Protein AF-A0A433B548-F1 (afdb_monomer_lite)

Structure (mmCIF, N/CA/C/O backbone):
data_AF-A0A433B548-F1
#
_entry.id   AF-A0A433B548-F1
#
loop_
_atom_site.group_PDB
_atom_site.id
_atom_site.type_symbol
_atom_site.label_atom_id
_atom_site.label_alt_id
_atom_site.label_comp_id
_atom_site.label_asym_id
_atom_site.label_entity_id
_atom_site.label_seq_id
_atom_site.pdbx_PDB_ins_code
_atom_site.Cartn_x
_atom_site.Cartn_y
_atom_site.Cartn_z
_atom_site.occupancy
_atom_site.B_iso_or_equiv
_atom_site.auth_seq_id
_atom_site.auth_comp_id
_atom_site.auth_asym_id
_atom_site.auth_atom_id
_atom_site.pdbx_PDB_model_num
ATOM 1 N N . MET A 1 1 ? 0.828 -2.595 1.666 1.00 93.00 1 MET A N 1
ATOM 2 C CA . MET A 1 1 ? 1.731 -1.427 1.788 1.00 93.00 1 MET A CA 1
ATOM 3 C C . MET A 1 1 ? 1.015 -0.254 2.432 1.00 93.00 1 MET A C 1
ATOM 5 O O . MET A 1 1 ? 1.495 0.213 3.449 1.00 93.00 1 MET A O 1
ATOM 9 N N . ASP A 1 2 ? -0.138 0.176 1.907 1.00 95.25 2 ASP A N 1
ATOM 10 C CA . ASP A 1 2 ? -0.886 1.334 2.438 1.00 95.25 2 ASP A CA 1
ATOM 11 C C . ASP A 1 2 ? -1.298 1.209 3.892 1.00 95.25 2 ASP A C 1
ATOM 13 O O . ASP A 1 2 ? -0.932 2.047 4.707 1.00 95.25 2 ASP A O 1
ATOM 17 N N . ALA A 1 3 ? -2.023 0.140 4.227 1.00 96.75 3 ALA A N 1
ATOM 18 C CA . ALA A 1 3 ? -2.488 -0.088 5.590 1.00 96.75 3 ALA A CA 1
ATOM 19 C C . ALA A 1 3 ? -1.310 -0.152 6.577 1.00 96.75 3 ALA A C 1
ATOM 21 O O . ALA A 1 3 ? -1.358 0.444 7.647 1.00 96.75 3 ALA A O 1
ATOM 22 N N . THR A 1 4 ? -0.210 -0.797 6.174 1.00 97.81 4 THR A N 1
ATOM 23 C CA . THR A 1 4 ? 1.035 -0.855 6.950 1.00 97.81 4 THR A CA 1
ATOM 24 C C . THR A 1 4 ? 1.694 0.513 7.107 1.00 97.81 4 THR A C 1
ATOM 26 O O . THR A 1 4 ? 2.234 0.799 8.169 1.00 97.81 4 THR A O 1
ATOM 29 N N . PHE A 1 5 ? 1.643 1.371 6.084 1.00 97.88 5 PHE A N 1
ATOM 30 C CA . PHE A 1 5 ? 2.121 2.747 6.188 1.00 97.88 5 PHE A CA 1
ATOM 31 C C . PHE A 1 5 ? 1.265 3.536 7.176 1.00 97.88 5 PHE A C 1
ATOM 33 O O . PHE A 1 5 ? 1.829 4.154 8.067 1.00 97.88 5 PHE A O 1
ATOM 40 N N . ALA A 1 6 ? -0.067 3.486 7.069 1.00 97.69 6 ALA A N 1
ATOM 41 C CA . ALA A 1 6 ? -0.947 4.191 7.999 1.00 97.69 6 ALA A CA 1
ATOM 42 C C . ALA A 1 6 ? -0.721 3.718 9.442 1.00 97.69 6 ALA A C 1
ATOM 44 O O . ALA A 1 6 ? -0.549 4.547 10.329 1.00 97.69 6 ALA A O 1
ATOM 45 N N . LEU A 1 7 ? -0.616 2.402 9.659 1.00 98.12 7 LEU A N 1
ATOM 46 C CA . LEU A 1 7 ? -0.229 1.814 10.942 1.00 98.12 7 LEU A CA 1
ATOM 47 C C . LEU A 1 7 ? 1.100 2.385 11.452 1.00 98.12 7 LEU A C 1
ATOM 49 O O . LEU A 1 7 ? 1.153 2.927 12.551 1.00 98.12 7 LEU A O 1
ATOM 53 N N . HIS A 1 8 ? 2.167 2.291 10.653 1.00 97.75 8 HIS A N 1
ATOM 54 C CA . HIS A 1 8 ? 3.497 2.752 11.047 1.00 97.75 8 HIS A CA 1
ATOM 55 C C . HIS A 1 8 ? 3.502 4.255 11.337 1.00 97.75 8 HIS A C 1
ATOM 57 O O . HIS A 1 8 ? 3.997 4.683 12.376 1.00 97.75 8 HIS A O 1
ATOM 63 N N . ALA A 1 9 ? 2.944 5.052 10.427 1.00 97.25 9 ALA A N 1
ATOM 64 C CA . ALA A 1 9 ? 2.890 6.500 10.523 1.00 97.25 9 ALA A CA 1
ATOM 65 C C . ALA A 1 9 ? 2.107 6.939 11.759 1.00 97.25 9 ALA A C 1
ATOM 67 O O . ALA A 1 9 ? 2.536 7.864 12.445 1.00 97.25 9 ALA A O 1
ATOM 68 N N . HIS A 1 10 ? 1.033 6.220 12.095 1.00 97.62 10 HIS A N 1
ATOM 69 C CA . HIS A 1 10 ? 0.351 6.415 13.355 1.00 97.62 10 HIS A CA 1
ATOM 70 C C . HIS A 1 10 ? 1.239 6.024 14.550 1.00 97.62 10 HIS A C 1
ATOM 72 O O . HIS A 1 10 ? 1.521 6.844 15.417 1.00 97.62 10 HIS A O 1
ATOM 78 N N . CYS A 1 11 ? 1.718 4.793 14.637 1.00 96.62 11 CYS A N 1
ATOM 79 C CA . CYS A 1 11 ? 2.445 4.351 15.828 1.00 96.62 11 CYS A CA 1
ATOM 80 C C . CYS A 1 11 ? 3.788 5.074 16.050 1.00 96.62 11 CYS A C 1
ATOM 82 O O . CYS A 1 11 ? 4.324 5.030 17.155 1.00 96.62 11 CYS A O 1
ATOM 84 N N . LYS A 1 12 ? 4.345 5.731 15.025 1.00 95.50 12 LYS A N 1
ATOM 85 C CA . LYS A 1 12 ? 5.589 6.513 15.103 1.00 95.50 12 LYS A CA 1
ATOM 86 C C . LYS A 1 12 ? 5.380 8.031 15.110 1.00 95.50 12 LYS A C 1
ATOM 88 O O . LYS A 1 12 ? 6.362 8.764 15.076 1.00 95.50 12 LYS A O 1
ATOM 93 N N . GLY A 1 13 ? 4.136 8.514 15.166 1.00 95.00 13 GLY A N 1
ATOM 94 C CA . GLY A 1 13 ? 3.843 9.947 15.280 1.00 95.00 13 GLY A CA 1
ATOM 95 C C . GLY A 1 13 ? 4.185 10.769 14.032 1.00 95.00 13 GLY A C 1
ATOM 96 O O . GLY A 1 13 ? 4.423 11.969 14.132 1.00 95.00 13 GLY A O 1
ATOM 97 N N . LEU A 1 14 ? 4.198 10.150 12.848 1.00 95.06 14 LEU A N 1
ATOM 98 C CA . LEU A 1 14 ? 4.577 10.805 11.588 1.00 95.06 14 LEU A CA 1
ATOM 99 C C . LEU A 1 14 ? 3.462 11.685 10.998 1.00 95.06 14 LEU A C 1
ATOM 101 O O . LEU A 1 14 ? 3.683 12.364 9.999 1.00 95.06 14 LEU A O 1
ATOM 105 N N . LEU A 1 15 ? 2.262 11.662 11.587 1.00 94.00 15 LEU A N 1
ATOM 106 C CA . LEU A 1 15 ? 1.067 12.346 11.072 1.00 94.00 15 LEU A CA 1
ATOM 107 C C . LEU A 1 15 ? 0.686 13.608 11.870 1.00 94.00 15 LEU A C 1
ATOM 109 O O . LEU A 1 15 ? -0.349 14.224 11.605 1.00 94.00 15 LEU A O 1
ATOM 113 N N . GLY A 1 16 ? 1.506 14.019 12.843 1.00 92.31 16 GLY A N 1
ATOM 114 C CA . GLY A 1 16 ? 1.266 15.219 13.650 1.00 92.31 16 GLY A CA 1
ATOM 115 C C . GLY A 1 16 ? -0.106 15.199 14.334 1.00 92.31 16 GLY A C 1
ATOM 116 O O . GLY A 1 16 ? -0.465 14.234 14.999 1.00 92.31 16 GLY A O 1
ATOM 117 N N . ARG A 1 17 ? -0.918 16.249 14.150 1.00 91.81 17 ARG A N 1
ATOM 118 C CA . ARG A 1 17 ? -2.268 16.341 14.751 1.00 91.81 17 ARG A CA 1
ATOM 119 C C . ARG A 1 17 ? -3.282 15.342 14.186 1.00 91.81 17 ARG A C 1
ATOM 121 O O . ARG A 1 17 ? -4.331 15.154 14.787 1.00 91.81 17 ARG A O 1
ATOM 128 N N . ARG A 1 18 ? -2.978 14.708 13.051 1.00 91.44 18 ARG A N 1
ATOM 129 C CA . ARG A 1 18 ? -3.812 13.662 12.436 1.00 91.44 18 ARG A CA 1
ATOM 130 C C . ARG A 1 18 ? -3.541 12.279 13.028 1.00 91.44 18 ARG A C 1
ATOM 132 O O . ARG A 1 18 ? -3.972 11.266 12.500 1.00 91.44 18 ARG A O 1
ATOM 139 N N . GLN A 1 19 ? -2.770 12.225 14.106 1.00 94.06 19 GLN A N 1
ATOM 140 C CA . GLN A 1 19 ? -2.442 11.008 14.816 1.00 94.06 19 GLN A CA 1
ATOM 141 C C . GLN A 1 19 ? -3.673 10.400 15.504 1.00 94.06 19 GLN A C 1
ATOM 143 O O . GLN A 1 19 ? -4.424 11.097 16.180 1.00 94.06 19 GLN A O 1
ATOM 148 N N . ASN A 1 20 ? -3.832 9.080 15.401 1.00 95.62 20 ASN A N 1
ATOM 149 C CA . ASN A 1 20 ? -4.878 8.323 16.080 1.00 95.62 20 ASN A CA 1
ATOM 150 C C . ASN A 1 20 ? -4.258 7.264 16.998 1.00 95.62 20 ASN A C 1
ATOM 152 O O . ASN A 1 20 ? -3.222 6.681 16.676 1.00 95.62 20 ASN A O 1
ATOM 156 N N . ASN A 1 21 ? -4.899 7.002 18.138 1.00 95.94 21 ASN A N 1
ATOM 157 C CA . ASN A 1 21 ? -4.543 5.880 19.005 1.00 95.94 21 ASN A CA 1
ATOM 158 C C . ASN A 1 21 ? -5.218 4.609 18.473 1.00 95.94 21 ASN A C 1
ATOM 160 O O . ASN A 1 21 ? -6.380 4.337 18.788 1.00 95.94 21 ASN A O 1
ATOM 164 N N . LEU A 1 22 ? -4.518 3.889 17.597 1.00 97.50 22 LEU A N 1
ATOM 165 C CA . LEU A 1 22 ? -5.040 2.679 16.968 1.00 97.50 22 LEU A CA 1
ATOM 166 C C . LEU A 1 22 ? -5.288 1.592 18.023 1.00 97.50 22 LEU A C 1
ATOM 168 O O . LEU A 1 22 ? -4.505 1.433 18.953 1.00 97.50 22 LEU A O 1
ATOM 172 N N . ARG A 1 23 ? -6.393 0.851 17.881 1.00 97.50 23 ARG A N 1
ATOM 173 C CA . ARG A 1 23 ? -6.799 -0.201 18.834 1.00 97.50 23 ARG A CA 1
ATOM 174 C C . ARG A 1 23 ? -6.729 -1.613 18.268 1.00 97.50 23 ARG A C 1
ATOM 176 O O . ARG A 1 23 ? -6.571 -2.553 19.0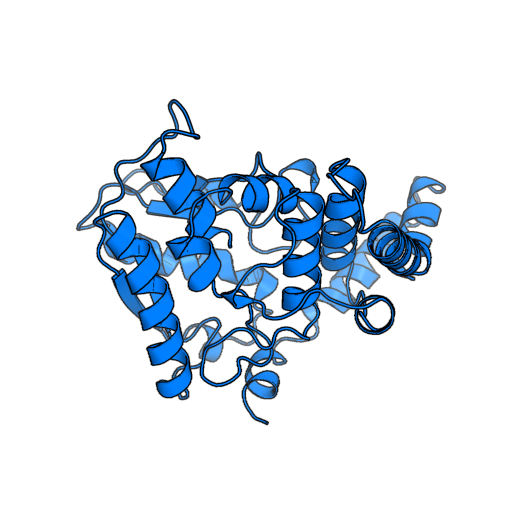32 1.00 97.50 23 ARG A O 1
ATOM 183 N N . ALA A 1 24 ? -6.845 -1.749 16.953 1.00 97.56 24 ALA A N 1
ATOM 184 C CA . ALA A 1 24 ? -6.741 -3.007 16.228 1.00 97.56 24 ALA A CA 1
ATOM 185 C C . ALA A 1 24 ? -6.460 -2.713 14.750 1.00 97.56 24 ALA A C 1
ATOM 187 O O . ALA A 1 24 ? -6.795 -1.634 14.252 1.00 97.56 24 ALA A O 1
ATOM 188 N N . GLY A 1 25 ? -5.877 -3.678 14.044 1.00 98.12 25 GLY A N 1
ATOM 189 C CA . GLY A 1 25 ? -5.918 -3.721 12.584 1.00 98.12 25 GLY A CA 1
ATOM 190 C C . GLY A 1 25 ? -7.089 -4.575 12.107 1.00 98.12 25 GLY A C 1
ATOM 191 O O . GLY A 1 25 ? -7.469 -5.528 12.779 1.00 98.12 25 GLY A O 1
ATOM 192 N N . VAL A 1 26 ? -7.650 -4.259 10.941 1.00 98.12 26 VAL A N 1
ATOM 193 C CA . VAL A 1 26 ? -8.722 -5.052 10.322 1.00 98.12 26 VAL A CA 1
ATOM 194 C C . VAL A 1 26 ? -8.218 -5.651 9.015 1.00 98.12 26 VAL A C 1
ATOM 196 O O . VAL A 1 26 ? -7.648 -4.945 8.182 1.00 98.12 26 VAL A O 1
ATOM 199 N N . MET A 1 27 ? -8.448 -6.947 8.818 1.00 97.56 27 MET A N 1
ATOM 200 C CA . MET A 1 27 ? -8.191 -7.640 7.557 1.00 97.56 27 MET A CA 1
ATOM 201 C C . MET A 1 27 ? -9.448 -8.363 7.082 1.00 97.56 27 MET A C 1
ATOM 203 O O . MET A 1 27 ? -10.167 -8.966 7.875 1.00 97.56 27 MET A O 1
ATOM 207 N N . VAL A 1 28 ? -9.713 -8.299 5.775 1.00 97.25 28 VAL A N 1
ATOM 208 C CA . VAL A 1 28 ? -10.974 -8.776 5.194 1.00 97.25 28 VAL A CA 1
ATOM 209 C C . VAL A 1 28 ? -10.756 -10.017 4.328 1.00 97.25 28 VAL A C 1
ATOM 211 O O . VAL A 1 28 ? -10.036 -9.964 3.329 1.00 97.25 28 VAL A O 1
ATOM 214 N N . HIS A 1 29 ? -11.404 -11.128 4.686 1.00 96.25 29 HIS A N 1
ATOM 215 C CA . HIS A 1 29 ? -11.514 -12.335 3.859 1.00 96.25 29 HIS A CA 1
ATOM 216 C C . HIS A 1 29 ? -12.720 -12.205 2.924 1.00 96.25 29 HIS A C 1
ATOM 218 O O . HIS A 1 29 ? -13.813 -11.863 3.376 1.00 96.25 29 HIS A O 1
ATOM 224 N N . GLY A 1 30 ? -12.525 -12.469 1.631 1.00 92.81 30 GLY A N 1
ATOM 225 C CA . GLY A 1 30 ? -13.519 -12.249 0.574 1.00 92.81 30 GLY A CA 1
ATOM 226 C C . GLY A 1 30 ? -13.302 -10.975 -0.255 1.00 92.81 30 GLY A C 1
ATOM 227 O O . GLY A 1 30 ? -14.078 -10.693 -1.166 1.00 92.81 30 GLY A O 1
ATOM 228 N N . PHE A 1 31 ? -12.234 -10.213 0.020 1.00 92.06 31 PHE A N 1
ATOM 229 C CA . PHE A 1 31 ? -11.732 -9.160 -0.873 1.00 92.06 31 PHE A CA 1
ATOM 230 C C . PHE A 1 31 ? -10.622 -9.705 -1.782 1.00 92.06 31 PHE A C 1
ATOM 232 O O . PHE A 1 31 ? -10.905 -10.378 -2.764 1.00 92.06 31 PHE A O 1
ATOM 239 N N . ASP A 1 32 ? -9.354 -9.425 -1.476 1.00 87.00 32 ASP A N 1
ATOM 240 C CA . ASP A 1 32 ? -8.216 -9.835 -2.316 1.00 87.00 32 ASP A CA 1
ATOM 241 C C . ASP A 1 32 ? -7.953 -11.349 -2.284 1.00 87.00 32 ASP A C 1
ATOM 243 O O . ASP A 1 32 ? -7.214 -11.863 -3.118 1.00 87.00 32 ASP A O 1
ATOM 247 N N . VAL A 1 33 ? -8.525 -12.060 -1.310 1.00 90.31 33 VAL A N 1
ATOM 248 C CA . VAL A 1 33 ? -8.506 -13.524 -1.225 1.00 90.31 33 VAL A CA 1
ATOM 249 C C . VAL A 1 33 ? -9.955 -14.001 -1.132 1.00 90.31 33 VAL A C 1
ATOM 251 O O . VAL A 1 33 ? -10.644 -13.566 -0.202 1.00 90.31 33 VAL A O 1
ATOM 254 N N . PRO A 1 34 ? -10.429 -14.852 -2.059 1.00 90.00 34 PRO A N 1
ATOM 255 C CA . PRO A 1 34 ? -11.803 -15.338 -2.038 1.00 90.00 34 PRO A CA 1
ATOM 256 C C . PRO A 1 34 ? -12.078 -16.251 -0.836 1.00 90.00 34 PRO A C 1
ATOM 258 O O . PRO A 1 34 ? -11.163 -16.805 -0.219 1.00 90.00 34 PRO A O 1
ATOM 261 N N . LEU A 1 35 ? -13.360 -16.374 -0.475 1.00 92.69 35 LEU A N 1
ATOM 262 C CA . LEU A 1 35 ? -13.802 -17.117 0.712 1.00 92.69 35 LEU A CA 1
ATOM 263 C C . LEU A 1 35 ? -13.481 -18.618 0.648 1.00 92.69 35 LEU A C 1
ATOM 265 O O . LEU A 1 35 ? -13.306 -19.237 1.696 1.00 92.69 35 LEU A O 1
ATOM 269 N N . ASP A 1 36 ? -13.361 -19.168 -0.560 1.00 92.25 36 ASP A N 1
ATOM 270 C CA . ASP A 1 36 ? -13.004 -20.561 -0.851 1.00 92.25 36 ASP A CA 1
ATOM 271 C C . ASP A 1 36 ? -11.491 -20.845 -0.788 1.00 92.25 36 ASP A C 1
ATOM 273 O O . ASP A 1 36 ? -11.078 -21.993 -0.927 1.00 92.25 36 ASP A O 1
ATOM 277 N N . ARG A 1 37 ? -10.662 -19.827 -0.508 1.00 91.88 37 ARG A N 1
ATOM 278 C CA . ARG A 1 37 ? -9.208 -19.947 -0.290 1.00 91.88 37 ARG A CA 1
ATOM 279 C C . ARG A 1 37 ? -8.787 -19.594 1.143 1.00 91.88 37 ARG A C 1
ATOM 281 O O . ARG A 1 37 ? -8.040 -18.629 1.355 1.00 91.88 37 ARG A O 1
ATOM 288 N N . PRO A 1 38 ? -9.278 -20.327 2.164 1.00 93.81 38 PRO A N 1
ATOM 289 C CA . PRO A 1 38 ? -8.912 -20.084 3.559 1.00 93.81 38 PRO A CA 1
ATOM 290 C C . PRO A 1 38 ? -7.428 -20.367 3.838 1.00 93.81 38 PRO A C 1
ATOM 292 O O . PRO A 1 38 ? -6.864 -19.764 4.744 1.00 93.81 38 PRO A O 1
ATOM 295 N N . ASP A 1 39 ? -6.786 -21.222 3.041 1.00 93.00 39 ASP A N 1
ATOM 296 C CA . ASP A 1 39 ? -5.353 -21.525 3.072 1.00 93.00 39 ASP A CA 1
ATOM 297 C C . ASP A 1 39 ? -4.503 -20.271 2.796 1.00 93.00 39 ASP A C 1
ATOM 299 O O . ASP A 1 39 ? -3.686 -19.859 3.624 1.00 93.00 39 ASP A O 1
ATOM 303 N N . ILE A 1 40 ? -4.773 -19.594 1.672 1.00 92.25 40 ILE A N 1
ATOM 304 C CA . ILE A 1 40 ? -4.097 -18.349 1.286 1.00 92.25 40 ILE A CA 1
ATOM 305 C C . ILE A 1 40 ? -4.399 -17.255 2.309 1.00 92.25 40 ILE A C 1
ATOM 307 O O . ILE A 1 40 ? -3.504 -16.489 2.688 1.00 92.25 40 ILE A O 1
ATOM 311 N N . PHE A 1 41 ? -5.660 -17.143 2.742 1.00 94.50 41 PHE A N 1
ATOM 312 C CA . PHE A 1 41 ? -6.056 -16.110 3.694 1.00 94.50 41 PHE A CA 1
ATOM 313 C C . PHE A 1 41 ? -5.380 -16.312 5.051 1.00 94.50 41 PHE A C 1
ATOM 315 O O . PHE A 1 41 ? -4.840 -15.347 5.588 1.00 94.50 41 PHE A O 1
ATOM 322 N N . GLY A 1 42 ? -5.331 -17.550 5.553 1.00 95.75 42 GLY A N 1
ATOM 323 C CA . GLY A 1 42 ? -4.661 -17.918 6.798 1.00 95.75 42 GLY A CA 1
ATOM 324 C C . GLY A 1 42 ? -3.217 -17.427 6.817 1.00 95.75 42 GLY A C 1
ATOM 325 O O . GLY A 1 42 ? -2.869 -16.587 7.647 1.00 95.75 42 GLY A O 1
ATOM 326 N N . LYS A 1 43 ? -2.417 -17.805 5.812 1.00 94.75 43 LYS A N 1
ATOM 327 C CA . LYS A 1 43 ? -1.024 -17.335 5.680 1.00 94.75 43 LYS A CA 1
ATOM 328 C C . LYS A 1 43 ? -0.894 -15.828 5.562 1.00 94.75 43 LYS A C 1
ATOM 330 O O . LYS A 1 43 ? -0.037 -15.215 6.193 1.00 94.75 43 LYS A O 1
ATOM 335 N N . SER A 1 44 ? -1.789 -15.198 4.819 1.00 93.94 44 SER A N 1
ATOM 336 C CA . SER A 1 44 ? -1.788 -13.743 4.689 1.00 93.94 44 SER A CA 1
ATOM 337 C C . SER A 1 44 ? -2.101 -13.029 6.008 1.00 93.94 44 SER A C 1
ATOM 339 O O . SER A 1 44 ? -1.520 -11.981 6.289 1.00 93.94 44 SER A O 1
ATOM 341 N N . SER A 1 45 ? -3.013 -13.592 6.802 1.00 96.38 45 SER A N 1
ATOM 342 C CA . SER A 1 45 ? -3.395 -13.066 8.111 1.00 96.38 45 SER A CA 1
ATOM 343 C C . SER A 1 45 ? -2.292 -13.264 9.150 1.00 96.38 45 SER A C 1
ATOM 345 O O . SER A 1 45 ? -2.027 -12.334 9.901 1.00 96.38 45 SER A O 1
ATOM 347 N N . GLU A 1 46 ? -1.558 -14.385 9.115 1.00 97.62 46 GLU A N 1
ATOM 348 C CA . GLU A 1 46 ? -0.372 -14.616 9.957 1.00 97.62 46 GLU A CA 1
ATOM 349 C C . GLU A 1 46 ? 0.699 -13.532 9.725 1.00 97.62 46 GLU A C 1
ATOM 351 O O . GLU A 1 46 ? 1.265 -12.988 10.673 1.00 97.62 46 GLU A O 1
ATO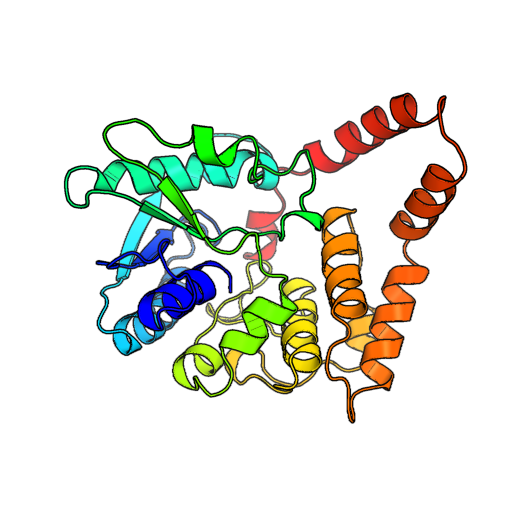M 356 N N . LEU A 1 47 ? 0.960 -13.168 8.463 1.00 97.25 47 LEU A N 1
ATOM 357 C CA . LEU A 1 47 ? 1.901 -12.095 8.119 1.00 97.25 47 LEU A CA 1
ATOM 358 C C . LEU A 1 47 ? 1.423 -10.721 8.619 1.00 97.25 47 LEU A C 1
ATOM 360 O O . LEU A 1 47 ? 2.212 -9.941 9.155 1.00 97.25 47 LEU A O 1
ATOM 364 N N . GLY A 1 48 ? 0.130 -10.424 8.460 1.00 97.56 48 GLY A N 1
ATOM 365 C CA . GLY A 1 48 ? -0.477 -9.190 8.964 1.00 97.56 48 GLY A CA 1
ATOM 366 C C . GLY A 1 48 ? -0.456 -9.097 10.493 1.00 97.56 48 GLY A C 1
ATOM 367 O O . GLY A 1 48 ? -0.141 -8.034 11.031 1.00 97.56 48 GLY A O 1
ATOM 368 N N . ALA A 1 49 ? -0.730 -10.209 11.180 1.00 98.56 49 ALA A N 1
ATOM 369 C CA . ALA A 1 49 ? -0.699 -10.319 12.634 1.00 98.56 49 ALA A CA 1
ATOM 370 C C . ALA A 1 49 ? 0.704 -10.040 13.177 1.00 98.56 49 ALA A C 1
ATOM 372 O O . ALA A 1 49 ? 0.848 -9.154 14.009 1.00 98.56 49 ALA A O 1
ATOM 373 N N . LYS A 1 50 ? 1.752 -10.655 12.606 1.00 98.62 50 LYS A N 1
ATOM 374 C CA . LYS A 1 50 ? 3.153 -10.385 12.988 1.00 98.62 50 LYS A CA 1
ATOM 375 C C . LYS A 1 50 ? 3.522 -8.903 12.907 1.00 98.62 50 LYS A C 1
ATOM 377 O O . LYS A 1 50 ? 4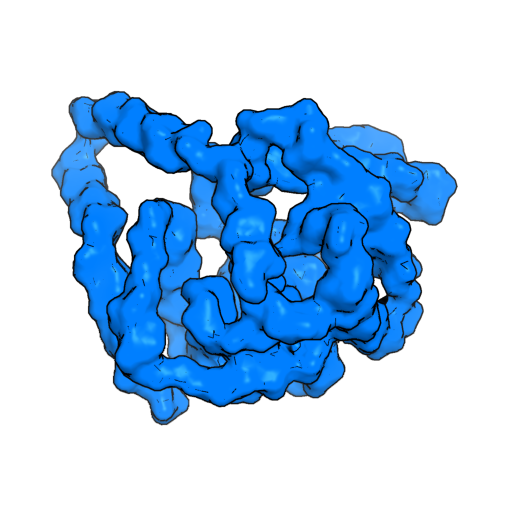.250 -8.389 13.755 1.00 98.62 50 LYS A O 1
ATOM 382 N N . ILE A 1 51 ? 3.031 -8.198 11.881 1.00 98.62 51 ILE A N 1
ATOM 383 C CA . ILE A 1 51 ? 3.239 -6.750 11.768 1.00 98.62 51 ILE A CA 1
ATOM 384 C C . ILE A 1 51 ? 2.525 -6.028 12.913 1.00 98.62 51 ILE A C 1
ATOM 386 O O . ILE A 1 51 ? 3.168 -5.248 13.606 1.00 98.62 51 ILE A O 1
ATOM 390 N N . LEU A 1 52 ? 1.230 -6.267 13.123 1.00 98.69 52 LEU A N 1
ATOM 391 C CA . LEU A 1 52 ? 0.446 -5.590 14.165 1.00 98.69 52 LEU A CA 1
ATOM 392 C C . LEU A 1 52 ? 0.964 -5.876 15.582 1.00 98.69 52 LEU A C 1
ATOM 394 O O . LEU A 1 52 ? 1.089 -4.945 16.377 1.00 98.69 52 LEU A O 1
ATOM 398 N N . GLU A 1 53 ? 1.359 -7.117 15.864 1.00 98.56 53 GLU A N 1
ATOM 399 C CA . GLU A 1 53 ? 1.960 -7.544 17.131 1.00 98.56 53 GLU A CA 1
ATOM 400 C C . GLU A 1 53 ? 3.237 -6.763 17.447 1.00 98.56 53 GLU A C 1
ATOM 402 O O . GLU A 1 53 ? 3.429 -6.338 18.585 1.00 98.56 53 GLU A O 1
ATOM 407 N N . SER A 1 54 ? 4.070 -6.461 16.442 1.00 98.44 54 SER A N 1
ATOM 408 C CA . SER A 1 54 ? 5.265 -5.622 16.641 1.00 98.44 54 SER A CA 1
ATOM 409 C C . SER A 1 54 ? 4.961 -4.171 17.042 1.00 98.44 54 SER A C 1
ATOM 411 O O . SER A 1 54 ? 5.852 -3.457 17.500 1.00 98.44 54 SER A O 1
ATOM 413 N N . TYR A 1 55 ? 3.704 -3.741 16.898 1.00 98.31 55 TYR A N 1
ATOM 414 C CA . TYR A 1 55 ? 3.179 -2.467 17.392 1.00 98.31 55 TYR A CA 1
ATOM 415 C C . TYR A 1 55 ? 2.275 -2.620 18.626 1.00 98.31 55 TYR A C 1
ATOM 417 O O . TYR A 1 55 ? 1.695 -1.631 19.069 1.00 98.31 55 TYR A O 1
ATOM 425 N N . GLY A 1 56 ? 2.140 -3.830 19.179 1.00 98.31 56 GLY A N 1
ATOM 426 C CA . GLY A 1 56 ? 1.270 -4.113 20.322 1.00 98.31 56 GLY A CA 1
ATOM 427 C C . GLY A 1 56 ? -0.225 -4.053 19.996 1.00 98.31 56 GLY A C 1
ATOM 428 O O . GLY A 1 56 ? -1.025 -3.760 20.882 1.00 98.31 56 GLY A O 1
ATOM 429 N N . LEU A 1 57 ? -0.612 -4.285 18.736 1.00 98.56 57 LEU A N 1
ATOM 430 C CA . LEU A 1 57 ? -2.007 -4.247 18.294 1.00 98.56 57 LEU A CA 1
ATOM 431 C C . LEU A 1 57 ? -2.507 -5.638 17.878 1.00 98.56 57 LEU A C 1
ATOM 433 O O . LEU A 1 57 ? -1.762 -6.391 17.254 1.00 98.56 57 LEU A O 1
ATOM 437 N N . PRO A 1 58 ? -3.777 -5.976 18.157 1.00 98.12 58 PRO A N 1
ATOM 438 C CA . PRO A 1 58 ? -4.394 -7.198 17.660 1.00 98.12 58 PRO A CA 1
ATOM 439 C C . PRO A 1 58 ? -4.828 -7.067 16.192 1.00 98.12 58 PRO A C 1
ATOM 441 O O . PRO A 1 58 ? -5.089 -5.966 15.688 1.00 98.12 58 PRO A O 1
ATOM 444 N N . LEU A 1 59 ? -4.967 -8.214 15.522 1.00 98.50 59 LEU A N 1
ATOM 445 C CA . LEU A 1 59 ? -5.602 -8.333 14.210 1.00 98.50 59 LEU A CA 1
ATOM 446 C C . LEU A 1 59 ? -7.047 -8.829 14.351 1.00 98.50 59 LEU A C 1
ATOM 448 O O . LEU A 1 59 ? -7.287 -9.913 14.875 1.00 98.50 59 LEU A O 1
ATOM 452 N N . THR A 1 60 ? -7.993 -8.076 13.798 1.00 98.06 60 THR A N 1
ATOM 453 C CA . THR A 1 60 ? -9.397 -8.469 13.664 1.00 98.06 60 THR A CA 1
ATOM 454 C C . THR A 1 60 ? -9.684 -8.912 12.234 1.00 98.06 60 THR A C 1
ATOM 456 O O . THR A 1 60 ? -9.395 -8.193 11.275 1.00 98.06 60 THR A O 1
ATOM 459 N N . ILE A 1 61 ? -10.292 -10.088 12.079 1.00 98.19 61 ILE A N 1
ATOM 460 C CA . ILE A 1 61 ? -10.684 -10.631 10.776 1.00 98.19 61 ILE A CA 1
ATOM 461 C C . ILE A 1 61 ? -12.176 -10.389 10.547 1.00 98.19 61 ILE A C 1
ATOM 463 O O . ILE A 1 61 ? -13.004 -10.748 11.379 1.00 98.19 61 ILE A O 1
ATOM 467 N N . VAL A 1 62 ? -12.520 -9.837 9.385 1.00 98.31 62 VAL A N 1
ATOM 468 C CA . VAL A 1 62 ? -13.903 -9.732 8.899 1.00 98.31 62 VAL A CA 1
ATOM 469 C C . VAL A 1 62 ? -14.053 -10.606 7.661 1.00 98.31 62 VAL A C 1
ATOM 471 O O . VAL A 1 62 ? -13.204 -10.574 6.774 1.00 98.31 62 VAL A O 1
ATOM 474 N N . ARG A 1 63 ? -15.128 -11.393 7.577 1.00 97.44 63 ARG A N 1
ATOM 475 C CA . ARG A 1 63 ? -15.440 -12.223 6.402 1.00 97.44 63 ARG A CA 1
ATOM 476 C C . ARG A 1 63 ? -16.666 -11.654 5.703 1.00 97.44 63 ARG A C 1
ATOM 478 O O . ARG A 1 63 ? -17.656 -11.350 6.360 1.00 97.44 63 ARG A O 1
ATOM 485 N N . THR A 1 64 ? -16.610 -11.500 4.385 1.00 95.31 64 THR A N 1
ATOM 486 C CA . THR A 1 64 ? -17.732 -10.973 3.598 1.00 95.31 64 THR A CA 1
ATOM 487 C C . THR A 1 64 ? -17.741 -11.557 2.193 1.00 95.31 64 THR A C 1
ATOM 489 O O . THR A 1 64 ? -16.691 -11.797 1.610 1.00 95.31 64 THR A O 1
ATOM 492 N N . ASN A 1 65 ? -18.928 -11.753 1.630 1.00 92.44 65 ASN A N 1
ATOM 493 C CA . ASN A 1 65 ? -19.128 -12.166 0.244 1.00 92.44 65 ASN A CA 1
ATOM 494 C C . ASN A 1 65 ? -19.377 -10.969 -0.692 1.00 92.44 65 ASN A C 1
ATOM 496 O O . ASN A 1 65 ? -19.939 -11.150 -1.763 1.00 92.44 65 ASN A O 1
ATOM 500 N N . TRP A 1 66 ? -18.997 -9.736 -0.316 1.00 90.56 66 TRP A N 1
ATOM 501 C CA . TRP A 1 66 ? -19.278 -8.523 -1.106 1.00 90.56 66 TRP A CA 1
ATOM 502 C C . TRP A 1 66 ? -18.938 -8.670 -2.595 1.00 90.56 66 TRP A C 1
ATOM 504 O O . TRP A 1 66 ? -19.714 -8.256 -3.456 1.00 90.56 66 TRP A O 1
ATOM 514 N N . ARG A 1 67 ? -17.787 -9.283 -2.901 1.00 86.12 67 ARG A N 1
ATOM 515 C CA . ARG A 1 67 ? -17.333 -9.506 -4.280 1.00 86.12 67 ARG A CA 1
ATOM 516 C C . ARG A 1 67 ? -18.176 -10.513 -5.066 1.00 86.12 67 ARG A C 1
ATOM 518 O O . ARG A 1 67 ? -18.051 -10.552 -6.282 1.00 86.12 67 ARG A O 1
ATOM 525 N N . ASP A 1 68 ? -19.021 -11.282 -4.390 1.00 84.12 68 ASP A N 1
ATOM 526 C CA . ASP A 1 68 ? -19.928 -12.263 -4.986 1.00 84.12 68 ASP A CA 1
ATOM 527 C C . ASP A 1 68 ? -21.338 -11.687 -5.190 1.00 84.12 68 ASP A C 1
ATOM 529 O O . ASP A 1 68 ? -22.157 -12.278 -5.887 1.00 84.12 68 ASP A O 1
ATOM 533 N N . LEU A 1 69 ? -21.652 -10.542 -4.570 1.00 80.62 69 LEU A N 1
ATOM 534 C CA . LEU A 1 69 ? -23.005 -9.983 -4.572 1.00 80.62 69 LEU A CA 1
ATOM 535 C C . LEU A 1 69 ? -23.325 -9.165 -5.824 1.00 80.62 69 LEU A C 1
ATOM 537 O O . LEU A 1 69 ? -24.507 -8.962 -6.115 1.00 80.62 69 LEU A O 1
ATOM 541 N N . ARG A 1 70 ? -22.323 -8.609 -6.514 1.00 68.94 70 ARG A N 1
ATOM 542 C CA . ARG A 1 70 ? -22.526 -7.681 -7.637 1.00 68.94 70 ARG A CA 1
ATOM 543 C C . ARG A 1 70 ? -21.372 -7.737 -8.634 1.00 68.94 70 ARG A C 1
ATOM 545 O O . ARG A 1 70 ? -20.216 -7.614 -8.235 1.00 68.94 70 ARG A O 1
ATOM 552 N N . ASP A 1 71 ? -21.709 -7.713 -9.922 1.00 74.31 71 ASP A N 1
ATOM 553 C CA . ASP A 1 71 ? -20.759 -7.574 -11.036 1.00 74.31 71 ASP A CA 1
ATOM 554 C C . ASP A 1 71 ? -20.322 -6.112 -11.224 1.00 74.31 71 ASP A C 1
ATOM 556 O O . ASP A 1 71 ? -20.443 -5.512 -12.295 1.00 74.31 71 ASP A O 1
ATOM 560 N N . MET A 1 72 ? -19.851 -5.489 -10.144 1.00 78.75 72 MET A N 1
ATOM 561 C CA . MET A 1 72 ? -19.285 -4.147 -10.197 1.00 78.75 72 MET A CA 1
ATOM 562 C C . MET A 1 72 ? -17.767 -4.237 -10.323 1.00 78.75 72 MET A C 1
ATOM 564 O O . MET A 1 72 ? -17.135 -5.012 -9.601 1.00 78.75 72 MET A O 1
ATOM 568 N N . PRO A 1 73 ? -17.137 -3.423 -11.187 1.00 80.81 73 PRO A N 1
ATOM 569 C CA . PRO A 1 73 ? -15.689 -3.411 -11.276 1.00 80.81 73 PRO A CA 1
ATOM 570 C C . PRO A 1 73 ? -15.075 -3.041 -9.921 1.00 80.81 73 PRO A C 1
ATOM 572 O O . PRO A 1 73 ? -15.275 -1.926 -9.436 1.00 80.81 73 PRO A O 1
ATOM 575 N N . TRP A 1 74 ? -14.321 -3.964 -9.312 1.00 85.06 74 TRP A N 1
ATOM 576 C CA . TRP A 1 74 ? -13.825 -3.821 -7.934 1.00 85.06 74 TRP A CA 1
ATOM 577 C C . TRP A 1 74 ? -13.140 -2.476 -7.671 1.00 85.06 74 TRP A C 1
ATOM 579 O O . TRP A 1 74 ? -13.397 -1.841 -6.651 1.00 85.06 74 TRP A O 1
ATOM 589 N N . TYR A 1 75 ? -12.340 -2.000 -8.630 1.00 81.56 75 TYR A N 1
ATOM 590 C CA . TYR A 1 75 ? -11.617 -0.730 -8.540 1.00 81.56 75 TYR A CA 1
ATOM 591 C C . TYR A 1 75 ? -12.534 0.503 -8.392 1.00 81.56 75 TYR A C 1
ATOM 593 O O . TYR A 1 75 ? -12.049 1.562 -8.023 1.00 81.56 75 TYR A O 1
ATOM 601 N N . THR A 1 76 ? -13.837 0.405 -8.676 1.00 83.56 76 THR A N 1
ATOM 602 C CA . THR A 1 76 ? -14.804 1.505 -8.471 1.00 83.56 76 THR A CA 1
ATOM 603 C C . THR A 1 76 ? -15.501 1.455 -7.118 1.00 83.56 76 THR A C 1
ATOM 605 O O . THR A 1 76 ? -15.982 2.482 -6.651 1.00 83.56 76 THR A O 1
ATOM 608 N N . VAL A 1 77 ? -15.569 0.280 -6.484 1.00 88.19 77 VAL A N 1
ATOM 609 C CA . VAL A 1 77 ? -16.455 0.045 -5.330 1.00 88.19 77 VAL A CA 1
ATOM 610 C C . VAL A 1 77 ? -15.739 -0.351 -4.045 1.00 88.19 77 VAL A C 1
ATOM 612 O O . VAL A 1 77 ? -16.363 -0.355 -2.986 1.00 88.19 77 VAL A O 1
ATOM 615 N N . TYR A 1 78 ? -14.445 -0.673 -4.103 1.00 90.19 78 TYR A N 1
ATOM 616 C CA . TYR A 1 78 ? -13.704 -1.173 -2.940 1.00 90.19 78 TYR A CA 1
ATOM 617 C C . TYR A 1 78 ? -13.736 -0.230 -1.736 1.00 90.19 78 TYR A C 1
ATOM 619 O O . TYR A 1 78 ? -13.731 -0.716 -0.608 1.00 90.19 78 TYR A O 1
ATOM 627 N N . ILE A 1 79 ? -13.798 1.091 -1.948 1.00 93.44 79 ILE A N 1
ATOM 628 C CA . ILE A 1 79 ? -13.854 2.032 -0.829 1.00 93.44 79 ILE A CA 1
ATOM 629 C C . ILE A 1 79 ? -15.178 1.940 -0.076 1.00 93.44 79 ILE A C 1
ATOM 631 O O . ILE A 1 79 ? -15.166 1.901 1.147 1.00 93.44 79 ILE A O 1
ATOM 635 N N . PHE A 1 80 ? -16.299 1.786 -0.786 1.00 92.81 80 PHE A N 1
ATOM 636 C CA . PHE A 1 80 ? -17.605 1.576 -0.167 1.00 92.81 80 PHE A CA 1
ATOM 637 C C . PHE A 1 80 ? -17.606 0.274 0.630 1.00 92.81 80 PHE A C 1
ATOM 639 O O . PHE A 1 80 ? -18.028 0.265 1.780 1.00 92.81 80 PHE A O 1
ATOM 646 N N . ALA A 1 81 ? -17.050 -0.798 0.056 1.00 94.25 81 ALA A N 1
ATOM 647 C CA . ALA A 1 81 ? -16.935 -2.087 0.729 1.00 94.25 81 ALA A CA 1
ATOM 648 C C . ALA A 1 81 ? -16.081 -1.998 2.009 1.00 94.25 81 ALA A C 1
ATOM 650 O O . ALA A 1 81 ? -16.488 -2.492 3.061 1.00 94.25 81 ALA A O 1
ATOM 651 N N . LEU A 1 82 ? -14.915 -1.340 1.945 1.00 95.75 82 LEU A N 1
ATOM 652 C CA . LEU A 1 82 ? -14.052 -1.109 3.107 1.00 95.75 82 LEU A CA 1
ATOM 653 C C . LEU A 1 82 ? -14.755 -0.257 4.165 1.00 95.75 82 LEU A C 1
ATOM 655 O O . LEU A 1 82 ? -14.758 -0.623 5.335 1.00 95.75 82 LEU A O 1
ATOM 659 N N . SER A 1 83 ? -15.385 0.847 3.773 1.00 96.31 83 SER A N 1
ATOM 660 C CA . SER A 1 83 ? -16.107 1.720 4.695 1.00 96.31 83 SER A CA 1
ATOM 661 C C . SER A 1 83 ? -17.292 1.014 5.352 1.00 96.31 83 SER A C 1
ATOM 663 O O . SER A 1 83 ? -17.472 1.152 6.558 1.00 96.31 83 SER A O 1
ATOM 665 N N . SER A 1 84 ? -18.046 0.187 4.619 1.00 95.69 84 SER A N 1
ATOM 666 C CA . SER A 1 84 ? -19.108 -0.653 5.190 1.00 95.69 84 SER A CA 1
ATOM 667 C C . SER A 1 84 ? -18.582 -1.621 6.251 1.00 95.69 84 SER A C 1
ATOM 669 O O . SER A 1 84 ? -19.232 -1.787 7.283 1.00 95.69 84 SER A O 1
ATOM 671 N N . VAL A 1 85 ? -17.402 -2.220 6.031 1.00 97.19 85 VAL A N 1
ATOM 672 C CA . VAL A 1 85 ? -16.716 -3.044 7.041 1.00 97.19 85 VAL A CA 1
ATOM 673 C C . VAL A 1 85 ? -16.327 -2.202 8.254 1.00 97.19 85 VAL A C 1
ATOM 675 O O . VAL A 1 85 ? -16.592 -2.605 9.383 1.00 97.19 85 VAL A O 1
ATOM 678 N N . MET A 1 86 ? -15.743 -1.020 8.045 1.00 97.75 86 MET A N 1
ATOM 679 C CA . MET A 1 86 ? -15.310 -0.158 9.146 1.00 97.75 86 MET A CA 1
ATOM 680 C C . MET A 1 86 ? -16.480 0.327 10.013 1.00 97.75 86 MET A C 1
ATOM 682 O O . MET A 1 86 ? -16.346 0.370 11.234 1.00 97.75 86 MET A O 1
ATOM 686 N N . HIS A 1 87 ? -17.638 0.627 9.418 1.00 97.31 87 HIS A N 1
ATOM 687 C CA . HIS A 1 87 ? -18.840 1.058 10.150 1.00 97.31 87 HIS A CA 1
ATOM 688 C C . HIS A 1 87 ? -19.382 0.007 11.128 1.00 97.31 87 HIS A C 1
ATOM 690 O O . HIS A 1 87 ? -20.028 0.375 12.110 1.00 97.31 87 HIS A O 1
ATOM 696 N N . GLN A 1 88 ? -19.063 -1.280 10.937 1.00 96.38 88 GLN A N 1
ATOM 697 C CA . GLN A 1 88 ? -19.434 -2.338 11.890 1.00 96.38 88 GLN A CA 1
ATOM 698 C C . GLN A 1 88 ? -18.745 -2.176 13.254 1.00 96.38 88 GLN A C 1
ATOM 700 O O . GLN A 1 88 ? -19.183 -2.757 14.242 1.00 96.38 88 GLN A O 1
ATOM 705 N N . PHE A 1 89 ? -17.681 -1.371 13.327 1.00 96.69 89 PHE A N 1
ATOM 706 C CA . PHE A 1 89 ? -16.927 -1.124 14.554 1.00 96.69 89 PHE A CA 1
ATOM 707 C C . PHE A 1 89 ? -17.365 0.147 15.300 1.00 96.69 89 PHE A C 1
ATOM 709 O O . PHE A 1 89 ? -16.769 0.483 16.324 1.00 96.69 89 PHE A O 1
ATOM 716 N N . SER A 1 90 ? -18.416 0.834 14.838 1.00 96.25 90 SER A N 1
ATOM 717 C CA . SER A 1 90 ? -18.918 2.074 15.455 1.00 96.25 90 SER A CA 1
ATOM 718 C C . SER A 1 90 ? -19.377 1.924 16.909 1.00 96.25 90 SER A C 1
ATOM 720 O O . SER A 1 90 ? -19.348 2.893 17.661 1.00 96.25 90 SER A O 1
ATOM 722 N N . GLY A 1 91 ? -19.735 0.708 17.334 1.00 95.12 91 GLY A N 1
ATOM 723 C CA . GLY A 1 91 ? -20.080 0.406 18.727 1.00 95.12 91 GLY A CA 1
ATOM 724 C C . GLY A 1 91 ? -18.890 0.143 19.659 1.00 95.12 91 GLY A C 1
ATOM 725 O O . GLY A 1 91 ? -19.090 0.056 20.866 1.00 95.12 91 GLY A O 1
ATOM 726 N N . VAL A 1 92 ? -17.665 -0.012 19.135 1.00 95.38 92 VAL A N 1
ATOM 727 C CA . VAL A 1 92 ? -16.481 -0.417 19.931 1.00 95.38 92 VAL A CA 1
ATOM 728 C C . VAL A 1 92 ? -15.302 0.551 19.837 1.00 95.38 92 VAL A C 1
ATOM 730 O O . VAL A 1 92 ? -14.463 0.589 20.736 1.00 95.38 92 VAL A O 1
ATOM 733 N N . VAL A 1 93 ? -15.220 1.352 18.773 1.00 96.25 93 VAL A N 1
ATOM 734 C CA . VAL A 1 93 ? -14.225 2.422 18.615 1.00 96.25 93 VAL A CA 1
ATOM 735 C C . VAL A 1 93 ? -14.904 3.697 18.122 1.00 96.25 93 VAL A C 1
ATOM 737 O O . VAL A 1 93 ? -15.974 3.652 17.532 1.00 96.25 93 VAL A O 1
ATOM 740 N N . SER A 1 94 ? -14.284 4.854 18.353 1.00 96.12 94 SER A N 1
ATOM 741 C CA . SER A 1 94 ? -14.883 6.157 18.024 1.00 96.12 94 SER A CA 1
ATOM 742 C C . SER A 1 94 ? -14.613 6.643 16.600 1.00 96.12 94 SER A C 1
ATOM 744 O O . SER A 1 94 ? -15.144 7.675 16.200 1.00 96.12 94 SER A O 1
ATOM 746 N N . ARG A 1 95 ? -13.733 5.967 15.853 1.00 96.69 95 ARG A N 1
ATOM 747 C CA . ARG A 1 95 ? -13.343 6.330 14.485 1.00 96.69 95 ARG A CA 1
ATOM 748 C C . ARG A 1 95 ? -12.658 5.170 13.778 1.00 96.69 95 ARG A C 1
ATOM 750 O O . ARG A 1 95 ? -12.073 4.302 14.427 1.00 96.69 95 ARG A O 1
ATOM 757 N N . ALA A 1 96 ? -12.648 5.225 12.456 1.00 97.62 96 ALA A N 1
ATOM 758 C CA . ALA A 1 96 ? -11.870 4.335 11.609 1.00 97.62 96 ALA A CA 1
ATOM 759 C C . ALA A 1 96 ? -10.752 5.089 10.886 1.00 97.62 96 ALA A C 1
ATOM 761 O O . ALA A 1 96 ? -10.852 6.288 10.641 1.00 97.62 96 ALA A O 1
ATOM 762 N N . VAL A 1 97 ? -9.705 4.358 10.505 1.00 97.69 97 VAL A N 1
ATOM 763 C CA . VAL A 1 97 ? -8.661 4.846 9.602 1.00 97.69 97 VAL A CA 1
ATOM 764 C C . VAL A 1 97 ? -8.594 3.917 8.399 1.00 97.69 97 VAL A C 1
ATOM 766 O O . VAL A 1 97 ? -8.452 2.705 8.559 1.00 97.69 97 VAL A O 1
ATOM 769 N N . ILE A 1 98 ? -8.657 4.484 7.199 1.00 97.38 98 ILE A N 1
ATOM 770 C CA . ILE A 1 98 ? -8.377 3.791 5.944 1.00 97.38 98 ILE A CA 1
ATOM 771 C C . ILE A 1 98 ? -7.138 4.431 5.326 1.00 97.38 98 ILE A C 1
ATOM 773 O O . ILE A 1 98 ? -7.004 5.650 5.254 1.00 97.38 98 ILE A O 1
ATOM 777 N N . ALA A 1 99 ? -6.192 3.611 4.885 1.00 95.31 99 ALA A N 1
ATOM 778 C CA . ALA A 1 99 ? -5.020 4.131 4.206 1.00 95.31 99 ALA A CA 1
ATOM 779 C C . ALA A 1 99 ? -5.372 4.553 2.774 1.00 95.31 99 ALA A C 1
ATOM 781 O O . ALA A 1 99 ? -6.006 3.800 2.037 1.00 95.31 99 ALA A O 1
ATOM 782 N N . ALA A 1 100 ? -4.923 5.739 2.382 1.00 90.94 100 ALA A N 1
ATOM 783 C CA . ALA A 1 100 ? -5.052 6.234 1.026 1.00 90.94 100 ALA A CA 1
ATOM 784 C C . ALA A 1 100 ? -4.138 5.453 0.083 1.00 90.94 100 ALA A C 1
ATOM 786 O O . ALA A 1 100 ? -2.973 5.185 0.393 1.00 90.94 100 ALA A O 1
ATOM 787 N N . ASP A 1 101 ? -4.669 5.118 -1.080 1.00 84.94 101 ASP A N 1
ATOM 788 C CA . ASP A 1 101 ? -4.005 4.351 -2.117 1.00 84.94 101 ASP A CA 1
ATOM 789 C C . ASP A 1 101 ? -3.215 5.211 -3.107 1.00 84.94 101 ASP A C 1
ATOM 791 O O . ASP A 1 101 ? -2.172 4.763 -3.567 1.00 84.94 101 ASP A O 1
ATOM 795 N N . GLU A 1 102 ? -3.607 6.447 -3.379 1.00 86.12 102 GLU A N 1
ATOM 796 C CA . GLU A 1 102 ? -2.806 7.365 -4.200 1.00 86.12 102 GLU A CA 1
ATOM 797 C C . GLU A 1 102 ? -2.393 8.609 -3.410 1.00 86.12 102 GLU A C 1
ATOM 799 O O . GLU A 1 102 ? -2.962 8.922 -2.357 1.00 86.12 102 GLU A O 1
ATOM 804 N N . ALA A 1 103 ? -1.345 9.281 -3.888 1.00 89.50 103 ALA A N 1
ATOM 805 C CA . ALA A 1 103 ? -1.039 10.639 -3.458 1.00 89.50 103 ALA A CA 1
ATOM 806 C C . ALA A 1 103 ? -2.000 11.629 -4.141 1.00 89.50 103 ALA A C 1
ATOM 808 O O . ALA A 1 103 ? -2.522 11.322 -5.211 1.00 89.50 103 ALA A O 1
ATOM 809 N N . TYR A 1 104 ? -2.233 12.804 -3.548 1.00 90.00 104 TYR A N 1
ATOM 810 C CA . TYR A 1 104 ? -3.202 13.786 -4.062 1.00 90.00 104 TYR A CA 1
ATOM 811 C C . T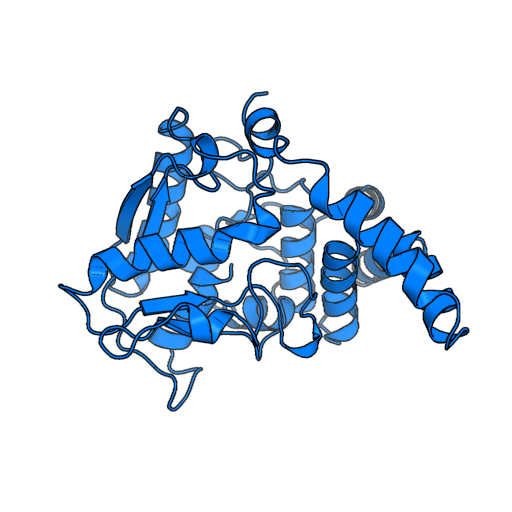YR A 1 104 ? -2.964 14.180 -5.528 1.00 90.00 104 TYR A C 1
ATOM 813 O O . TYR A 1 104 ? -3.914 14.361 -6.282 1.00 90.00 104 TYR A O 1
ATOM 821 N N . ASP A 1 105 ? -1.705 14.308 -5.935 1.00 84.44 105 ASP A N 1
ATOM 822 C CA . ASP A 1 105 ? -1.279 14.642 -7.297 1.00 84.44 105 ASP A CA 1
ATOM 823 C C . ASP A 1 105 ? -1.348 13.457 -8.276 1.00 84.44 105 ASP A C 1
ATOM 825 O O . ASP A 1 105 ? -1.385 13.661 -9.492 1.00 84.44 105 ASP A O 1
ATOM 829 N N . GLY A 1 106 ? -1.414 12.231 -7.754 1.00 79.44 106 GLY A N 1
ATOM 830 C CA . GLY A 1 106 ? -1.572 10.989 -8.510 1.00 79.44 106 GLY A CA 1
ATOM 831 C C . GLY A 1 106 ? -3.015 10.483 -8.608 1.00 79.44 106 GLY A C 1
ATOM 832 O O . GLY A 1 106 ? -3.265 9.507 -9.323 1.00 79.44 106 GLY A O 1
ATOM 833 N N . GLU A 1 107 ? -3.972 11.121 -7.920 1.00 83.19 107 GLU A N 1
ATOM 834 C CA . GLU A 1 107 ? -5.363 10.663 -7.878 1.00 83.19 107 GLU A CA 1
ATOM 835 C C . GLU A 1 107 ? -5.992 10.594 -9.275 1.00 83.19 107 GLU A C 1
ATOM 837 O O . GLU A 1 107 ? -5.954 11.529 -10.080 1.00 83.19 107 GLU A O 1
ATOM 842 N N . TYR A 1 108 ? -6.632 9.459 -9.555 1.00 73.62 108 TYR A N 1
ATOM 843 C CA . TYR A 1 108 ? -7.296 9.208 -10.823 1.00 73.62 108 TYR A CA 1
ATOM 844 C C . TYR A 1 108 ? -8.824 9.243 -10.657 1.00 73.62 108 TYR A C 1
ATOM 846 O O . TYR A 1 108 ? -9.427 8.326 -10.091 1.00 73.62 108 TYR A O 1
ATOM 854 N N . LEU A 1 109 ? -9.470 10.290 -11.192 1.00 69.81 109 LEU A N 1
ATOM 855 C CA . LEU A 1 109 ? -10.931 10.438 -11.158 1.00 69.81 109 LEU A CA 1
ATOM 856 C C . LEU A 1 109 ? -11.612 9.299 -11.937 1.00 69.81 109 LEU A C 1
ATOM 858 O O . LEU A 1 109 ? -11.485 9.189 -13.157 1.00 69.81 109 LEU A O 1
ATOM 862 N N . GLY A 1 110 ? -12.348 8.453 -11.213 1.00 68.44 110 GLY A N 1
ATOM 863 C CA . GLY A 1 110 ? -12.938 7.208 -11.716 1.00 68.44 110 GLY A CA 1
ATOM 864 C C . GLY A 1 110 ? -12.486 5.967 -10.943 1.00 68.44 110 GLY A C 1
ATOM 865 O O . GLY A 1 110 ? -13.125 4.924 -11.073 1.00 68.44 110 GLY A O 1
ATOM 866 N N . CYS A 1 111 ? -11.433 6.079 -10.126 1.00 75.06 111 CYS A N 1
ATOM 867 C CA . CYS A 1 111 ? -11.141 5.125 -9.059 1.00 75.06 111 CYS A CA 1
ATOM 868 C C . CYS A 1 111 ? -12.127 5.305 -7.893 1.00 75.06 111 CYS A C 1
ATOM 870 O O . CYS A 1 111 ? -12.604 6.415 -7.644 1.00 75.06 111 CYS A O 1
ATOM 872 N N . GLY A 1 112 ? -12.439 4.215 -7.189 1.00 80.88 112 GLY A N 1
ATOM 873 C CA . GLY A 1 112 ? -13.383 4.214 -6.073 1.00 80.88 112 GLY A CA 1
ATOM 874 C C . GLY A 1 112 ? -12.932 5.089 -4.904 1.00 80.88 112 GLY A C 1
ATOM 875 O O . GLY A 1 112 ? -13.761 5.780 -4.325 1.00 80.88 112 GLY A O 1
ATOM 876 N N . SER A 1 113 ? -11.634 5.107 -4.593 1.00 87.94 113 SER A N 1
ATOM 877 C CA . SER A 1 113 ? -11.037 6.009 -3.598 1.00 87.94 113 SER A CA 1
ATOM 878 C C . SER A 1 113 ? -10.525 7.280 -4.267 1.00 87.94 113 SER A C 1
ATOM 880 O O . SER A 1 113 ? -9.842 7.213 -5.289 1.00 87.94 113 SER A O 1
ATOM 882 N N . ASN A 1 114 ? -10.844 8.433 -3.684 1.00 89.12 114 ASN A N 1
ATOM 883 C CA . ASN A 1 114 ? -10.261 9.732 -4.029 1.00 89.12 114 ASN A CA 1
ATOM 884 C C . ASN A 1 114 ? -10.587 10.764 -2.937 1.00 89.12 114 ASN A C 1
ATOM 886 O O . ASN A 1 114 ? -11.538 10.601 -2.171 1.00 89.12 114 ASN A O 1
ATOM 890 N N . SER A 1 115 ? -9.830 11.855 -2.893 1.00 90.62 115 SER A N 1
ATOM 891 C CA . SER A 1 115 ? -9.967 12.934 -1.908 1.00 90.62 115 SER A CA 1
ATOM 892 C C . SER A 1 115 ? -11.349 13.594 -1.865 1.00 90.62 115 SER A C 1
ATOM 894 O O . SER A 1 115 ? -11.726 14.127 -0.822 1.00 90.62 115 SER A O 1
ATOM 896 N N . ILE A 1 116 ? -12.123 13.530 -2.953 1.00 89.69 116 ILE A N 1
ATOM 897 C CA . ILE A 1 116 ? -13.460 14.130 -3.047 1.00 89.69 116 ILE A CA 1
ATOM 898 C C . ILE A 1 116 ? -14.510 13.219 -2.402 1.00 89.69 116 ILE A C 1
ATOM 900 O O . ILE A 1 116 ? -15.330 13.683 -1.611 1.00 89.69 116 ILE A O 1
ATOM 904 N N . THR A 1 117 ? -14.509 11.924 -2.728 1.00 89.75 117 THR A N 1
ATOM 905 C CA . THR A 1 117 ? -15.547 10.986 -2.271 1.00 89.75 117 THR A CA 1
ATOM 906 C C . THR A 1 117 ? -15.221 10.337 -0.937 1.00 89.75 117 THR A C 1
ATOM 908 O O . THR A 1 117 ? -16.139 9.984 -0.202 1.00 89.75 117 THR A O 1
ATOM 911 N N . ASN A 1 118 ? -13.943 10.195 -0.588 1.00 92.50 118 ASN A N 1
ATOM 912 C CA . ASN A 1 118 ? -13.520 9.541 0.648 1.00 92.50 118 ASN A CA 1
ATOM 913 C C . ASN A 1 118 ? -14.146 10.170 1.911 1.00 92.50 118 ASN A C 1
ATOM 915 O O . ASN A 1 118 ? -14.697 9.421 2.720 1.00 92.50 118 ASN A O 1
ATOM 919 N N . PRO A 1 119 ? -14.185 11.510 2.083 1.00 91.56 119 PRO A N 1
ATOM 920 C CA . PRO A 1 119 ? -14.851 12.123 3.236 1.00 91.56 119 PRO A CA 1
ATOM 921 C C . PRO A 1 119 ? -16.339 11.759 3.362 1.00 91.56 119 PRO A C 1
ATOM 923 O O . PRO A 1 119 ? -16.846 11.656 4.477 1.00 91.56 119 PRO A O 1
ATOM 926 N N . LEU A 1 120 ? -17.023 11.498 2.241 1.00 93.56 120 LEU A N 1
ATOM 927 C CA . LEU A 1 120 ? -18.446 11.131 2.204 1.00 93.56 120 LEU A CA 1
ATOM 928 C C . LEU A 1 120 ? -18.715 9.705 2.700 1.00 93.56 120 LEU A C 1
ATOM 930 O O . LEU A 1 120 ? -19.868 9.321 2.863 1.00 93.56 120 LEU A O 1
ATOM 934 N N . MET A 1 121 ? -17.668 8.912 2.939 1.00 95.25 121 MET A N 1
ATOM 935 C CA . MET A 1 121 ? -17.798 7.582 3.537 1.00 95.25 121 MET A CA 1
ATOM 936 C C . MET A 1 121 ? -17.993 7.632 5.059 1.00 95.25 121 MET A C 1
ATOM 938 O O . MET A 1 121 ? -18.228 6.599 5.685 1.00 95.25 121 MET A O 1
ATOM 942 N N . SER A 1 122 ? -17.867 8.814 5.661 1.00 95.38 122 SER A N 1
ATOM 943 C CA . SER A 1 122 ? -18.034 9.052 7.096 1.00 95.38 122 SER A CA 1
ATOM 944 C C . SER A 1 122 ? -19.462 9.473 7.445 1.00 95.38 122 SER A C 1
ATOM 946 O O . SER A 1 122 ? -20.187 9.997 6.604 1.00 95.38 122 SER A O 1
ATOM 948 N N . HIS A 1 123 ? -19.838 9.349 8.719 1.00 92.06 123 HIS A N 1
ATOM 949 C CA . HIS A 1 123 ? -20.974 10.089 9.277 1.00 92.06 123 HIS A CA 1
ATOM 950 C C . HIS A 1 123 ? -20.594 10.708 10.629 1.00 92.06 123 HIS A C 1
ATOM 952 O O . HIS A 1 123 ? -19.565 10.366 11.207 1.00 92.06 123 HIS A O 1
ATOM 958 N N . PHE A 1 124 ? -21.424 11.618 11.147 1.00 91.31 124 PHE A N 1
ATOM 959 C CA . PHE A 1 124 ? -21.114 12.405 12.350 1.00 91.31 124 PHE A CA 1
ATOM 960 C C . PHE A 1 124 ? -20.748 11.561 13.587 1.00 91.31 124 PHE A C 1
ATOM 962 O O . PHE A 1 124 ? -19.861 11.938 14.346 1.00 91.31 124 PHE A O 1
ATOM 969 N N . GLY A 1 125 ? -21.401 10.411 13.778 1.00 94.00 125 GLY A N 1
ATOM 970 C CA . GLY A 1 125 ? -21.157 9.521 14.919 1.00 94.00 125 GLY A CA 1
ATOM 971 C C . GLY A 1 125 ? -19.961 8.581 14.747 1.00 94.00 125 GLY A C 1
ATOM 972 O O . GLY A 1 125 ? -19.516 7.996 15.729 1.00 94.00 125 GLY A O 1
ATOM 973 N N . PHE A 1 126 ? -19.438 8.433 13.527 1.00 97.19 126 PHE A N 1
ATOM 974 C CA . PHE A 1 126 ? -18.306 7.559 13.236 1.00 97.19 126 PHE A CA 1
ATOM 975 C C . PHE A 1 126 ? -17.497 8.092 12.041 1.00 97.19 126 PHE A C 1
ATOM 977 O O . PHE A 1 126 ? -17.763 7.746 10.881 1.00 97.19 126 PHE A O 1
ATOM 984 N N . PRO A 1 127 ? -16.516 8.976 12.293 1.00 96.56 127 PRO A N 1
ATOM 985 C CA . PRO A 1 127 ? -15.642 9.480 11.248 1.00 96.56 127 PRO A CA 1
ATOM 986 C C . PRO A 1 127 ? -14.693 8.387 10.740 1.00 96.56 127 PRO A C 1
ATOM 988 O O . PRO A 1 127 ? -14.087 7.644 11.518 1.00 96.56 127 PRO A O 1
ATOM 991 N N . ILE A 1 128 ? -14.523 8.335 9.421 1.00 97.38 128 ILE A N 1
ATOM 992 C CA . ILE A 1 128 ? -13.510 7.537 8.734 1.00 97.38 128 ILE A CA 1
ATOM 993 C C . ILE A 1 128 ? -12.431 8.488 8.220 1.00 97.38 128 ILE A C 1
ATOM 995 O O . ILE A 1 128 ? -12.647 9.273 7.297 1.00 97.38 128 ILE A O 1
ATOM 999 N N . GLU A 1 129 ? -11.247 8.415 8.818 1.00 95.00 129 GLU A N 1
ATOM 1000 C CA . GLU A 1 129 ? -10.097 9.198 8.390 1.00 95.00 129 GLU A CA 1
ATOM 1001 C C . GLU A 1 129 ? -9.301 8.474 7.301 1.00 95.00 129 GLU A C 1
ATOM 1003 O O . GLU A 1 129 ? -8.999 7.286 7.406 1.00 95.00 129 GLU A O 1
ATOM 1008 N N . PHE A 1 130 ? -8.894 9.225 6.279 1.00 94.81 130 PHE A N 1
ATOM 1009 C CA . PHE A 1 130 ? -8.036 8.731 5.211 1.00 94.81 130 PHE A CA 1
ATOM 1010 C C . PHE A 1 130 ? -6.599 9.198 5.423 1.00 94.81 130 PHE A C 1
ATOM 1012 O O . PHE A 1 130 ? -6.315 10.401 5.407 1.00 94.81 130 PHE A O 1
ATOM 1019 N N . ALA A 1 131 ? -5.695 8.244 5.640 1.00 94.81 131 ALA A N 1
ATOM 1020 C CA . ALA A 1 131 ? -4.305 8.505 5.991 1.00 94.81 131 ALA A CA 1
ATOM 1021 C C . ALA A 1 131 ? -3.359 8.203 4.822 1.00 94.81 131 ALA A C 1
ATOM 1023 O O . ALA A 1 131 ? -3.366 7.107 4.268 1.00 94.81 131 ALA A O 1
ATOM 1024 N N . GLY A 1 132 ? -2.484 9.155 4.485 1.00 92.88 132 GLY A N 1
ATOM 1025 C CA . GLY A 1 132 ? -1.374 8.924 3.554 1.00 92.88 132 GLY A CA 1
ATOM 1026 C C . GLY A 1 132 ? -1.525 9.474 2.134 1.00 92.88 132 GLY A C 1
ATOM 1027 O O . GLY A 1 132 ? -0.666 9.169 1.314 1.00 92.88 132 GLY A O 1
ATOM 1028 N N . SER A 1 133 ? -2.538 10.299 1.838 1.00 91.62 133 SER A N 1
ATOM 1029 C CA . SER A 1 133 ? -2.671 10.974 0.528 1.00 91.62 133 SER A CA 1
ATOM 1030 C C . SER A 1 133 ? -1.587 12.031 0.270 1.00 91.62 133 SER A C 1
ATOM 1032 O O . SER A 1 133 ? -1.368 12.439 -0.860 1.00 91.62 133 SER A O 1
ATOM 1034 N N . GLY A 1 134 ? -0.863 12.470 1.304 1.00 91.75 134 GLY A N 1
ATOM 1035 C CA . GLY A 1 134 ? 0.308 13.345 1.152 1.00 91.75 134 GLY A CA 1
ATOM 1036 C C . GLY A 1 134 ? 1.609 12.609 0.809 1.00 91.75 134 GLY A C 1
ATOM 1037 O O . GLY A 1 134 ? 2.667 13.227 0.830 1.00 91.75 134 GLY A O 1
ATOM 1038 N N . TYR A 1 135 ? 1.564 11.292 0.573 1.00 92.94 135 TYR A N 1
ATOM 1039 C CA . TYR A 1 135 ? 2.756 10.464 0.396 1.00 92.94 135 TYR A CA 1
ATOM 1040 C C . TYR A 1 135 ? 2.652 9.620 -0.870 1.00 92.94 135 TYR A C 1
ATOM 1042 O O . TYR A 1 135 ? 1.744 8.794 -1.010 1.00 92.94 135 TYR A O 1
ATOM 1050 N N . THR A 1 136 ? 3.653 9.751 -1.740 1.00 92.25 136 THR A N 1
ATOM 1051 C CA . THR A 1 136 ? 3.847 8.839 -2.872 1.00 92.25 136 THR A CA 1
ATOM 1052 C C . THR A 1 136 ? 4.174 7.432 -2.381 1.00 92.25 136 THR A C 1
ATOM 1054 O O . THR A 1 136 ? 4.502 7.194 -1.212 1.00 92.25 136 THR A O 1
ATOM 1057 N N . ARG A 1 137 ? 4.130 6.459 -3.290 1.00 92.44 137 ARG A N 1
ATOM 1058 C CA . ARG A 1 137 ? 4.483 5.074 -2.966 1.00 92.44 137 ARG A CA 1
ATOM 1059 C C . ARG A 1 137 ? 5.940 4.906 -2.552 1.00 92.44 137 ARG A C 1
ATOM 1061 O O . ARG A 1 137 ? 6.187 4.208 -1.567 1.00 92.44 137 ARG A O 1
ATOM 1068 N N . THR A 1 138 ? 6.859 5.612 -3.203 1.00 95.00 138 THR A N 1
ATOM 1069 C CA . THR A 1 138 ? 8.275 5.631 -2.834 1.00 95.00 138 THR A CA 1
ATOM 1070 C C . THR A 1 138 ? 8.457 6.230 -1.439 1.00 95.00 138 THR A C 1
ATOM 1072 O O . THR A 1 138 ? 9.146 5.653 -0.598 1.00 95.00 138 THR A O 1
ATOM 1075 N N . SER A 1 139 ? 7.768 7.335 -1.129 1.00 93.94 139 SER A N 1
ATOM 1076 C CA . SER A 1 139 ? 7.818 7.952 0.204 1.00 93.94 139 SER A CA 1
ATOM 1077 C C . SER A 1 139 ? 7.238 7.036 1.289 1.00 93.94 139 SER A C 1
ATOM 1079 O O . SER A 1 139 ? 7.822 6.924 2.366 1.00 93.94 139 SER A O 1
ATOM 1081 N N . LYS A 1 140 ? 6.137 6.323 1.004 1.00 95.50 140 LYS A N 1
ATOM 1082 C CA . LYS A 1 140 ? 5.570 5.305 1.910 1.00 95.50 140 LYS A CA 1
ATOM 1083 C C . LYS A 1 140 ? 6.554 4.155 2.148 1.00 95.50 140 LYS A C 1
ATOM 1085 O O . LYS A 1 140 ? 6.689 3.710 3.283 1.00 95.50 140 LYS A O 1
ATOM 1090 N N . ALA A 1 141 ? 7.253 3.691 1.109 1.00 96.19 141 ALA A N 1
ATOM 1091 C CA . ALA A 1 141 ? 8.269 2.645 1.228 1.00 96.19 141 ALA A CA 1
ATOM 1092 C C . ALA A 1 141 ? 9.455 3.092 2.100 1.00 96.19 141 ALA A C 1
ATOM 1094 O O . ALA A 1 141 ? 9.878 2.344 2.980 1.00 96.19 141 ALA A O 1
ATOM 1095 N N . LYS A 1 142 ? 9.929 4.333 1.919 1.00 95.56 142 LYS A N 1
ATOM 1096 C CA . LYS A 1 142 ? 11.037 4.922 2.692 1.00 95.56 142 LYS A CA 1
ATOM 1097 C C . LYS A 1 142 ? 10.785 4.923 4.201 1.00 95.56 142 LYS A C 1
ATOM 1099 O O . LYS A 1 142 ? 11.712 4.699 4.973 1.00 95.56 142 LYS A O 1
ATOM 1104 N N . VAL A 1 143 ? 9.534 5.112 4.625 1.00 95.81 143 VAL A N 1
ATOM 1105 C CA . VAL A 1 143 ? 9.143 5.088 6.047 1.00 95.81 143 VAL A CA 1
ATOM 1106 C C . VAL A 1 143 ? 9.395 3.729 6.714 1.00 95.81 143 VAL A C 1
ATOM 1108 O O . VAL A 1 143 ? 9.572 3.666 7.925 1.00 95.81 143 VAL A O 1
ATOM 1111 N N . PHE A 1 144 ? 9.480 2.636 5.953 1.00 96.31 144 PHE A N 1
ATOM 1112 C CA . PHE A 1 144 ? 9.803 1.318 6.510 1.00 96.31 144 PHE A CA 1
ATOM 1113 C C . PHE A 1 144 ? 11.303 1.065 6.687 1.00 96.31 144 PHE A C 1
ATOM 1115 O O . PHE A 1 144 ? 11.674 -0.018 7.147 1.00 96.31 144 PHE A O 1
ATOM 1122 N N . SER A 1 145 ? 12.163 2.028 6.340 1.00 94.12 145 SER A N 1
ATOM 1123 C CA . SER A 1 145 ? 13.601 1.915 6.583 1.00 94.12 145 SER A CA 1
ATOM 1124 C C . SER A 1 145 ? 13.874 1.624 8.063 1.00 94.12 145 SER A C 1
ATOM 1126 O O . SER A 1 145 ? 13.300 2.252 8.952 1.00 94.12 145 SER A O 1
ATOM 1128 N N . GLY A 1 146 ? 14.700 0.611 8.331 1.00 92.25 146 GLY A N 1
ATOM 1129 C CA . GLY A 1 146 ? 15.009 0.165 9.692 1.00 92.25 146 GLY A CA 1
ATOM 1130 C C . GLY A 1 146 ? 13.898 -0.621 10.404 1.00 92.25 146 GLY A C 1
ATOM 1131 O O . GLY A 1 146 ? 14.046 -0.912 11.588 1.00 92.25 146 GLY A O 1
ATOM 1132 N N . ASN A 1 147 ? 12.802 -1.000 9.729 1.00 97.44 147 ASN A N 1
ATOM 1133 C CA . ASN A 1 147 ? 11.754 -1.847 10.313 1.00 97.44 147 ASN A CA 1
ATOM 1134 C C . ASN A 1 147 ? 11.795 -3.287 9.752 1.00 97.44 147 ASN A C 1
ATOM 1136 O O . ASN A 1 147 ? 11.077 -3.604 8.797 1.00 97.44 147 ASN A O 1
ATOM 1140 N N . PRO A 1 148 ? 12.604 -4.191 10.338 1.00 97.50 148 PRO A N 1
ATOM 1141 C CA . PRO A 1 148 ? 12.796 -5.540 9.807 1.00 97.50 148 PRO A CA 1
ATOM 1142 C C . PRO A 1 148 ? 11.523 -6.392 9.846 1.00 97.50 148 PRO A C 1
ATOM 1144 O O . PRO A 1 148 ? 11.325 -7.222 8.956 1.00 97.50 148 PRO A O 1
ATOM 1147 N N . VAL A 1 149 ? 10.635 -6.178 10.826 1.00 98.31 149 VAL A N 1
ATOM 1148 C CA . VAL A 1 149 ? 9.374 -6.928 10.925 1.00 98.31 149 VAL A CA 1
ATOM 1149 C C . VAL A 1 149 ? 8.465 -6.590 9.749 1.00 98.31 149 VAL A C 1
ATOM 1151 O O . VAL A 1 149 ? 7.966 -7.498 9.084 1.00 98.31 149 VAL A O 1
ATOM 1154 N N . VAL A 1 150 ? 8.300 -5.305 9.428 1.00 98.12 150 VAL A N 1
ATOM 1155 C CA . VAL A 1 150 ? 7.522 -4.887 8.255 1.00 98.12 150 VAL A CA 1
ATOM 1156 C C . VAL A 1 150 ? 8.160 -5.410 6.968 1.00 98.12 150 VAL A C 1
ATOM 1158 O O . VAL A 1 150 ? 7.471 -6.028 6.159 1.00 98.12 150 VAL A O 1
ATOM 1161 N N . LEU A 1 151 ? 9.472 -5.233 6.787 1.00 97.94 151 LEU A N 1
ATOM 1162 C CA . LEU A 1 151 ? 10.180 -5.655 5.571 1.00 97.94 151 LEU A CA 1
ATOM 1163 C C . LEU A 1 151 ? 10.168 -7.182 5.353 1.00 97.94 151 LEU A C 1
ATOM 1165 O O . LEU A 1 151 ? 10.267 -7.645 4.215 1.00 97.94 151 LEU A O 1
ATOM 1169 N N . SER A 1 152 ? 10.001 -7.969 6.418 1.00 97.81 152 SER A N 1
ATOM 1170 C CA . SER A 1 152 ? 9.933 -9.435 6.343 1.00 97.81 152 SER A CA 1
ATOM 1171 C C . SER A 1 152 ? 8.516 -9.981 6.169 1.00 97.81 152 SER A C 1
ATOM 1173 O O . SER A 1 152 ? 8.360 -11.094 5.676 1.00 97.81 152 SER A O 1
ATOM 1175 N N . ASN A 1 153 ? 7.482 -9.212 6.524 1.00 97.88 153 ASN A N 1
ATOM 1176 C CA . ASN A 1 153 ? 6.101 -9.707 6.562 1.00 97.88 153 ASN A CA 1
ATOM 1177 C C . ASN A 1 153 ? 5.130 -8.941 5.644 1.00 97.88 153 ASN A C 1
ATOM 1179 O O . ASN A 1 153 ? 3.956 -9.289 5.555 1.00 97.88 153 ASN A O 1
ATOM 1183 N N . LEU A 1 154 ? 5.572 -7.897 4.935 1.00 97.06 154 LEU A N 1
ATOM 1184 C CA . LEU A 1 154 ? 4.679 -7.106 4.090 1.00 97.06 154 LEU A CA 1
ATOM 1185 C C . LEU A 1 154 ? 4.119 -7.922 2.910 1.00 97.06 154 LEU A C 1
ATOM 1187 O O . LEU A 1 154 ? 4.847 -8.297 1.995 1.00 97.06 154 LEU A O 1
ATOM 1191 N N . ARG A 1 155 ? 2.793 -8.092 2.848 1.00 94.75 155 ARG A N 1
ATOM 1192 C CA . ARG A 1 155 ? 2.101 -8.634 1.667 1.00 94.75 155 ARG A CA 1
ATOM 1193 C C . ARG A 1 155 ? 1.574 -7.511 0.767 1.00 94.75 155 ARG A C 1
ATOM 1195 O O . ARG A 1 155 ? 0.905 -6.578 1.215 1.00 94.75 155 ARG A O 1
ATOM 1202 N N . VAL A 1 156 ? 1.863 -7.608 -0.528 1.00 94.19 156 VAL A N 1
ATOM 1203 C CA . VAL A 1 156 ? 1.333 -6.716 -1.574 1.00 94.19 156 VAL A CA 1
ATOM 1204 C C . VAL A 1 156 ? 0.659 -7.477 -2.711 1.00 94.19 156 VAL A C 1
ATOM 1206 O O . VAL A 1 156 ? -0.209 -6.913 -3.375 1.00 94.19 156 VAL A O 1
ATOM 1209 N N . CYS A 1 157 ? 1.028 -8.738 -2.947 1.00 92.81 157 CYS A N 1
ATOM 1210 C CA . CYS A 1 157 ? 0.529 -9.510 -4.079 1.00 92.81 157 CYS A CA 1
ATOM 1211 C C . CYS A 1 157 ? -0.955 -9.883 -3.922 1.00 92.81 157 CYS A C 1
ATOM 1213 O O . CYS A 1 157 ? -1.333 -10.584 -2.982 1.00 92.81 157 CYS A O 1
ATOM 1215 N N . PHE A 1 158 ? -1.772 -9.443 -4.882 1.00 83.06 158 PHE A N 1
ATOM 1216 C CA . PHE A 1 158 ? -3.174 -9.860 -5.038 1.00 83.06 158 PHE A CA 1
ATOM 1217 C C . PHE A 1 158 ? -3.403 -10.713 -6.294 1.0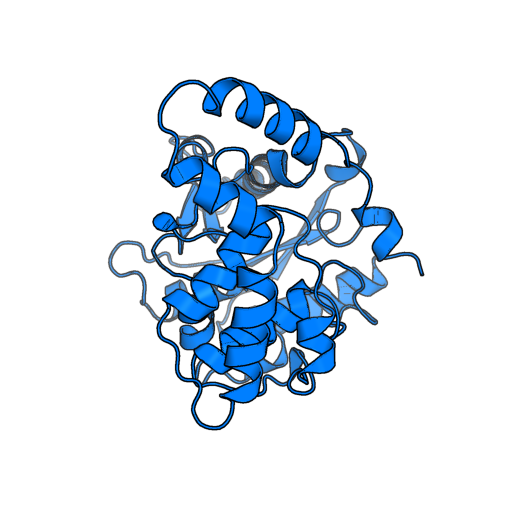0 83.06 158 PHE A C 1
ATOM 1219 O O . PHE A 1 158 ? -4.483 -11.251 -6.473 1.00 83.06 158 PHE A O 1
ATOM 1226 N N . GLN A 1 159 ? -2.407 -10.772 -7.183 1.00 77.19 159 GLN A N 1
ATOM 1227 C CA . GLN A 1 159 ? -2.514 -11.385 -8.501 1.00 77.19 159 GLN A CA 1
ATOM 1228 C C . GLN A 1 159 ? -2.414 -12.904 -8.369 1.00 77.19 159 GLN A C 1
ATOM 1230 O O . GLN A 1 159 ? -3.419 -13.584 -8.469 1.00 77.19 159 GLN A O 1
ATOM 1235 N N . SER A 1 160 ? -1.241 -13.428 -8.032 1.00 74.19 160 SER A N 1
ATOM 1236 C CA . SER A 1 160 ? -1.038 -14.877 -7.913 1.00 74.19 160 SER A CA 1
ATOM 1237 C C . SER A 1 160 ? -0.180 -15.167 -6.687 1.00 74.19 160 SER A C 1
ATOM 1239 O O . SER A 1 160 ? 1.016 -15.413 -6.834 1.00 74.19 160 SER A O 1
ATOM 1241 N N . PRO A 1 161 ? -0.720 -15.012 -5.463 1.00 74.12 161 PRO A N 1
ATOM 1242 C CA . PRO A 1 161 ? 0.049 -15.281 -4.254 1.00 74.12 161 PRO A CA 1
ATOM 1243 C C . PRO A 1 161 ? 0.488 -16.751 -4.230 1.00 74.12 161 PRO A C 1
ATOM 1245 O O . PRO A 1 161 ? -0.327 -17.640 -4.452 1.00 74.12 161 PRO A O 1
ATOM 1248 N N . ILE A 1 162 ? 1.769 -16.991 -3.950 1.00 79.00 162 ILE A N 1
ATOM 1249 C CA . ILE A 1 162 ? 2.321 -18.343 -3.782 1.00 79.00 162 ILE A CA 1
ATOM 1250 C C . ILE A 1 162 ? 2.178 -18.671 -2.300 1.00 79.00 162 ILE A C 1
ATOM 1252 O O . ILE A 1 162 ? 2.814 -18.012 -1.481 1.00 79.00 162 ILE A O 1
ATOM 1256 N N . ASP A 1 163 ? 1.278 -19.588 -1.951 1.00 81.75 163 ASP A N 1
ATOM 1257 C CA . ASP A 1 163 ? 1.000 -19.998 -0.564 1.00 81.75 163 ASP A CA 1
ATOM 1258 C C . ASP A 1 163 ? 0.701 -18.823 0.392 1.00 81.75 163 ASP A C 1
ATOM 1260 O O . ASP A 1 163 ? 1.117 -18.791 1.546 1.00 81.75 163 ASP A O 1
ATOM 1264 N N . GLY A 1 164 ? 0.008 -17.788 -0.102 1.00 82.81 164 GLY A N 1
ATOM 1265 C CA . GLY A 1 164 ? -0.284 -16.567 0.667 1.00 82.81 164 GLY A CA 1
ATOM 1266 C C . GLY A 1 164 ? 0.853 -15.539 0.731 1.00 82.81 164 GLY A C 1
ATOM 1267 O O . GLY A 1 164 ? 0.644 -14.433 1.234 1.00 82.81 164 GLY A O 1
ATOM 1268 N N . HIS A 1 165 ? 2.020 -15.835 0.157 1.00 91.12 165 HIS A N 1
ATOM 1269 C CA . HIS A 1 165 ? 3.158 -14.921 0.058 1.00 91.12 165 HIS A CA 1
ATOM 1270 C C . HIS A 1 165 ? 3.149 -14.090 -1.235 1.00 91.12 165 HIS A C 1
ATOM 1272 O O . HIS A 1 165 ? 2.338 -14.271 -2.149 1.00 91.12 165 HIS A O 1
ATOM 1278 N N . ASN A 1 166 ? 4.071 -13.127 -1.322 1.00 95.56 166 ASN A N 1
ATOM 1279 C CA . ASN A 1 166 ? 4.294 -12.379 -2.554 1.00 95.56 166 ASN A CA 1
ATOM 1280 C C . ASN A 1 166 ? 4.951 -13.275 -3.611 1.00 95.56 166 ASN A C 1
ATOM 1282 O O . ASN A 1 166 ? 5.997 -13.855 -3.351 1.00 95.56 166 ASN A O 1
ATOM 1286 N N . CYS A 1 167 ? 4.415 -13.306 -4.835 1.00 94.38 167 CYS A N 1
ATOM 1287 C CA . CYS A 1 167 ? 5.031 -14.084 -5.919 1.00 94.38 167 CYS A CA 1
ATOM 1288 C C . CYS A 1 167 ? 6.368 -13.523 -6.429 1.00 94.38 167 CYS A C 1
ATOM 1290 O O . CYS A 1 167 ? 7.059 -14.178 -7.201 1.00 94.38 167 CYS A O 1
ATOM 1292 N N . GLY A 1 168 ? 6.691 -12.269 -6.100 1.00 94.38 168 GLY A N 1
ATOM 1293 C CA . GLY A 1 168 ? 7.929 -11.602 -6.506 1.00 94.38 168 GLY A CA 1
ATOM 1294 C C . GLY A 1 168 ? 8.014 -11.180 -7.981 1.00 94.38 168 GLY A C 1
ATOM 1295 O O . GLY A 1 168 ? 8.842 -10.326 -8.286 1.00 94.38 168 GLY A O 1
ATOM 1296 N N . ARG A 1 169 ? 7.162 -11.704 -8.872 1.00 94.00 169 ARG A N 1
ATOM 1297 C CA . ARG A 1 169 ? 7.289 -11.544 -10.338 1.00 94.00 169 ARG A CA 1
ATOM 1298 C C . ARG A 1 169 ? 6.153 -10.796 -11.037 1.00 94.00 169 ARG A C 1
ATOM 1300 O O . ARG A 1 169 ? 6.301 -10.381 -12.178 1.00 94.00 169 ARG A O 1
ATOM 1307 N N . CYS A 1 170 ? 5.001 -10.639 -10.388 1.00 93.56 170 CYS A N 1
ATOM 1308 C CA . CYS A 1 170 ? 3.866 -9.938 -10.986 1.00 93.56 170 CYS A CA 1
ATOM 1309 C C . CYS A 1 170 ? 4.099 -8.415 -11.017 1.00 93.56 170 CYS A C 1
ATOM 1311 O O . CYS A 1 170 ? 4.911 -7.917 -10.233 1.00 93.56 170 CYS A O 1
ATOM 1313 N N . GLU A 1 171 ? 3.368 -7.665 -11.855 1.00 94.12 171 GLU A N 1
ATOM 1314 C CA . GLU A 1 171 ? 3.530 -6.201 -11.998 1.00 94.12 171 GLU A CA 1
ATOM 1315 C C . GLU A 1 171 ? 3.567 -5.507 -10.633 1.00 94.12 171 GLU A C 1
ATOM 1317 O O . GLU A 1 171 ? 4.525 -4.799 -10.333 1.00 94.12 171 GLU A O 1
ATOM 1322 N N . LYS A 1 172 ? 2.603 -5.796 -9.748 1.00 93.00 172 LYS A N 1
ATOM 1323 C CA . LYS A 1 172 ? 2.554 -5.169 -8.422 1.00 93.00 172 LYS A CA 1
ATOM 1324 C C . LYS A 1 172 ? 3.778 -5.497 -7.572 1.00 93.00 172 LYS A C 1
ATOM 1326 O O . LYS A 1 172 ? 4.261 -4.625 -6.850 1.00 93.00 172 LYS A O 1
ATOM 1331 N N . CYS A 1 173 ? 4.283 -6.730 -7.627 1.00 96.50 173 CYS A N 1
ATOM 1332 C CA . CYS A 1 173 ? 5.498 -7.112 -6.910 1.00 96.50 173 CYS A CA 1
ATOM 1333 C C . CYS A 1 173 ? 6.726 -6.396 -7.482 1.00 96.50 173 CYS A C 1
ATOM 1335 O O . CYS A 1 173 ? 7.477 -5.813 -6.704 1.00 96.50 173 CYS A O 1
ATOM 1337 N N . ILE A 1 174 ? 6.896 -6.374 -8.808 1.00 97.38 174 ILE A N 1
ATOM 1338 C CA . ILE A 1 174 ? 7.999 -5.673 -9.482 1.00 97.38 174 ILE A CA 1
ATOM 1339 C C . ILE A 1 174 ? 7.950 -4.177 -9.169 1.00 97.38 174 ILE A C 1
ATOM 1341 O O . ILE A 1 174 ? 8.929 -3.611 -8.688 1.00 97.38 174 ILE A O 1
ATOM 1345 N N . ARG A 1 175 ? 6.790 -3.541 -9.332 1.00 96.56 175 ARG A N 1
ATOM 1346 C CA . ARG A 1 175 ? 6.591 -2.130 -9.002 1.00 96.56 175 ARG A CA 1
ATOM 1347 C C . ARG A 1 175 ? 6.884 -1.827 -7.538 1.00 96.56 175 ARG A C 1
ATOM 1349 O O . ARG A 1 175 ? 7.503 -0.812 -7.235 1.00 96.56 175 ARG A O 1
ATOM 1356 N N . THR A 1 176 ? 6.479 -2.702 -6.617 1.00 97.12 176 THR A N 1
ATOM 1357 C CA . THR A 1 176 ? 6.775 -2.519 -5.188 1.00 97.12 176 THR A CA 1
ATOM 1358 C C . THR A 1 176 ? 8.278 -2.625 -4.919 1.00 97.12 176 THR A C 1
ATOM 1360 O O . THR A 1 176 ? 8.811 -1.778 -4.209 1.00 97.12 176 THR A O 1
ATOM 1363 N N . LYS A 1 177 ? 8.986 -3.593 -5.524 1.00 97.81 177 LYS A N 1
ATOM 1364 C CA . LYS A 1 177 ? 10.456 -3.680 -5.437 1.00 97.81 177 LYS A CA 1
ATOM 1365 C C . LYS A 1 177 ? 11.117 -2.389 -5.921 1.00 97.81 177 LYS A C 1
ATOM 1367 O O . LYS A 1 177 ? 11.975 -1.855 -5.231 1.00 97.81 177 LYS A O 1
ATOM 1372 N N . LEU A 1 178 ? 10.668 -1.851 -7.056 1.00 97.75 178 LEU A N 1
ATOM 1373 C CA . LEU A 1 178 ? 11.180 -0.596 -7.615 1.00 97.75 178 LEU A CA 1
ATOM 1374 C C . LEU A 1 178 ? 10.948 0.607 -6.690 1.00 97.75 178 LEU A C 1
ATOM 1376 O O . LEU A 1 178 ? 11.829 1.450 -6.578 1.00 97.75 178 LEU A O 1
ATOM 1380 N N . ASN A 1 179 ? 9.819 0.664 -5.975 1.00 97.44 179 ASN A N 1
ATOM 1381 C CA . ASN A 1 179 ? 9.586 1.695 -4.954 1.00 97.44 179 ASN A CA 1
ATOM 1382 C C . ASN A 1 179 ? 10.569 1.581 -3.778 1.00 97.44 179 ASN A C 1
ATOM 1384 O O . ASN A 1 179 ? 11.028 2.600 -3.276 1.00 97.44 179 ASN A O 1
ATOM 1388 N N . PHE A 1 180 ? 10.902 0.365 -3.332 1.00 97.56 180 PHE A N 1
ATOM 1389 C CA . PHE A 1 180 ? 11.900 0.163 -2.274 1.00 97.56 180 PHE A CA 1
ATOM 1390 C C . PHE A 1 180 ? 13.323 0.485 -2.737 1.00 97.56 180 PHE A C 1
ATOM 1392 O O . PHE A 1 180 ? 14.090 1.065 -1.970 1.00 97.56 180 PHE A O 1
ATOM 1399 N N . ILE A 1 181 ? 13.661 0.164 -3.987 1.00 96.88 181 ILE A N 1
ATOM 1400 C CA . ILE A 1 181 ? 14.931 0.562 -4.606 1.00 96.88 181 ILE A CA 1
ATOM 1401 C C . ILE A 1 181 ? 15.022 2.087 -4.640 1.00 96.88 181 ILE A C 1
ATOM 1403 O O . ILE A 1 181 ? 15.906 2.632 -3.999 1.00 96.88 181 ILE A O 1
ATOM 1407 N N . ALA A 1 182 ? 14.047 2.765 -5.253 1.00 96.38 182 ALA A N 1
ATOM 1408 C CA . ALA A 1 182 ? 13.998 4.227 -5.337 1.00 96.38 182 ALA A CA 1
ATOM 1409 C C . ALA A 1 182 ? 13.937 4.926 -3.963 1.00 96.38 182 ALA A C 1
ATOM 1411 O O . ALA A 1 182 ? 14.251 6.109 -3.841 1.00 96.38 182 ALA A O 1
ATOM 1412 N N . ALA A 1 183 ? 13.513 4.224 -2.911 1.00 96.06 183 ALA A N 1
ATOM 1413 C CA . ALA A 1 183 ? 13.535 4.725 -1.541 1.00 96.06 183 ALA A CA 1
ATOM 1414 C C . ALA A 1 183 ? 14.916 4.616 -0.861 1.00 96.06 183 ALA A C 1
ATOM 1416 O O . ALA A 1 183 ? 15.042 5.052 0.285 1.00 96.06 183 ALA A O 1
ATOM 1417 N N . GLY A 1 184 ? 15.920 4.034 -1.529 1.00 94.88 184 GLY A N 1
ATOM 1418 C CA . GLY A 1 184 ? 17.256 3.765 -0.986 1.00 94.88 184 GLY A CA 1
ATOM 1419 C C . GLY A 1 184 ? 17.334 2.523 -0.088 1.00 94.88 184 GLY A C 1
ATOM 1420 O O . GLY A 1 184 ? 18.281 2.377 0.675 1.00 94.88 184 GLY A O 1
ATOM 1421 N N . ILE A 1 185 ? 16.326 1.640 -0.119 1.00 95.06 185 ILE A N 1
ATOM 1422 C CA . ILE A 1 185 ? 16.273 0.431 0.730 1.00 95.06 185 ILE A CA 1
ATOM 1423 C C . ILE A 1 185 ? 16.829 -0.795 -0.009 1.00 95.06 185 ILE A C 1
ATOM 1425 O O . ILE A 1 185 ? 17.438 -1.672 0.601 1.00 95.06 185 ILE A O 1
ATOM 1429 N N . GLY A 1 186 ? 16.619 -0.880 -1.324 1.00 93.81 186 GLY A N 1
ATOM 1430 C CA . GLY A 1 186 ? 17.084 -2.009 -2.131 1.00 93.81 186 GLY A CA 1
ATOM 1431 C C . GLY A 1 186 ? 16.265 -3.285 -1.901 1.00 93.81 186 GLY A C 1
ATOM 1432 O O . GLY A 1 186 ? 15.046 -3.302 -2.094 1.00 93.81 186 GLY A O 1
ATOM 1433 N N . ARG A 1 187 ? 16.933 -4.394 -1.553 1.00 95.25 187 ARG A N 1
ATOM 1434 C CA . ARG A 1 187 ? 16.295 -5.719 -1.450 1.00 95.25 187 ARG A CA 1
ATOM 1435 C C . ARG A 1 187 ? 15.447 -5.833 -0.182 1.00 95.25 187 ARG A C 1
ATOM 1437 O O . ARG A 1 187 ? 15.942 -5.670 0.927 1.00 95.25 187 ARG A O 1
ATOM 1444 N N . VAL A 1 188 ? 14.192 -6.249 -0.351 1.00 97.00 188 VAL A N 1
ATOM 1445 C CA . VAL A 1 188 ? 13.248 -6.494 0.749 1.00 97.00 188 VAL A CA 1
ATOM 1446 C C . VAL A 1 188 ? 12.952 -7.995 0.873 1.00 97.00 188 VAL A C 1
ATOM 1448 O O . VAL A 1 188 ? 12.482 -8.580 -0.107 1.00 97.00 188 VAL A O 1
ATOM 1451 N N . PRO A 1 189 ? 13.160 -8.628 2.048 1.00 96.38 189 PRO A N 1
ATOM 1452 C CA . PRO A 1 189 ? 13.038 -10.080 2.209 1.00 96.38 189 PRO A CA 1
ATOM 1453 C C . PRO A 1 189 ? 11.705 -10.663 1.727 1.00 96.38 189 PRO A C 1
ATOM 1455 O O . PRO A 1 189 ? 11.702 -11.626 0.963 1.00 96.38 189 PRO A O 1
ATOM 1458 N N . CYS A 1 190 ? 10.574 -10.043 2.085 1.00 95.94 190 CYS A N 1
ATOM 1459 C CA . CYS A 1 190 ? 9.247 -10.544 1.704 1.00 95.94 190 CYS A CA 1
ATOM 1460 C C . CYS A 1 190 ? 8.936 -10.462 0.199 1.00 95.94 190 CYS A C 1
ATOM 1462 O O . CYS A 1 190 ? 7.923 -11.008 -0.238 1.00 95.94 190 CYS A O 1
ATOM 1464 N N . LEU A 1 191 ? 9.754 -9.763 -0.594 1.00 96.12 191 LEU A N 1
ATOM 1465 C CA . LEU A 1 191 ? 9.590 -9.627 -2.045 1.00 96.12 191 LEU A CA 1
ATOM 1466 C C . LEU A 1 191 ? 10.584 -10.493 -2.835 1.00 96.12 191 LEU A C 1
ATOM 1468 O O . LEU A 1 191 ? 10.473 -10.576 -4.060 1.00 96.12 191 LEU A O 1
ATOM 1472 N N . GLY A 1 192 ? 11.526 -11.156 -2.161 1.00 94.62 192 GLY A N 1
ATOM 1473 C CA . GLY A 1 192 ? 12.552 -11.982 -2.790 1.00 94.62 192 GLY A CA 1
ATOM 1474 C C . GLY A 1 192 ? 13.701 -11.161 -3.381 1.00 94.62 192 GLY A C 1
ATOM 1475 O O . GLY A 1 192 ? 14.146 -10.169 -2.806 1.00 94.62 192 GLY A O 1
ATOM 1476 N N . ASN A 1 193 ? 14.235 -11.610 -4.516 1.00 96.19 193 ASN A N 1
ATOM 1477 C CA . ASN A 1 193 ? 15.376 -10.964 -5.170 1.00 96.19 193 ASN A CA 1
ATOM 1478 C C . ASN A 1 193 ? 14.983 -9.647 -5.853 1.00 96.19 193 ASN A C 1
ATOM 1480 O O . ASN A 1 193 ? 13.809 -9.419 -6.166 1.00 96.19 193 ASN A O 1
ATOM 1484 N N . LEU A 1 194 ? 15.974 -8.785 -6.093 1.00 96.75 194 LEU A N 1
ATOM 1485 C CA . LEU A 1 194 ? 15.799 -7.588 -6.916 1.00 96.75 194 LEU A CA 1
ATOM 1486 C C . LEU A 1 194 ? 15.299 -7.973 -8.317 1.00 96.75 194 LEU A C 1
ATOM 1488 O O . LEU A 1 194 ? 15.645 -9.056 -8.795 1.00 96.75 194 LEU A O 1
ATOM 1492 N N . PRO A 1 195 ? 14.479 -7.126 -8.961 1.00 97.00 195 PRO A N 1
ATOM 1493 C CA . PRO A 1 195 ? 14.070 -7.377 -10.328 1.00 97.00 195 PRO A CA 1
ATOM 1494 C C . PRO A 1 195 ? 15.263 -7.158 -11.263 1.00 97.00 195 PRO A C 1
ATOM 1496 O O . PRO A 1 195 ? 16.062 -6.245 -11.050 1.00 97.00 195 PRO A O 1
ATOM 1499 N N . ASN A 1 196 ? 15.366 -7.960 -12.315 1.00 95.75 196 ASN A N 1
ATOM 1500 C CA . ASN A 1 196 ? 16.307 -7.708 -13.400 1.00 95.75 196 ASN A CA 1
ATOM 1501 C C . ASN A 1 196 ? 15.662 -6.869 -14.520 1.00 95.75 196 ASN A C 1
ATOM 1503 O O . ASN A 1 196 ? 14.445 -6.674 -14.576 1.00 95.75 196 ASN A O 1
ATOM 1507 N N . ARG A 1 197 ? 16.492 -6.386 -15.451 1.00 95.88 197 ARG A N 1
ATOM 1508 C CA . ARG A 1 197 ? 16.061 -5.573 -16.599 1.00 95.88 197 ARG A CA 1
ATOM 1509 C C . ARG A 1 197 ? 14.962 -6.245 -17.430 1.00 95.88 197 ARG A C 1
ATOM 1511 O O . ARG A 1 197 ? 14.009 -5.574 -17.807 1.00 95.88 197 ARG A O 1
ATOM 1518 N N . SER A 1 198 ? 15.080 -7.546 -17.699 1.00 95.44 198 SER A N 1
ATOM 1519 C CA . SER A 1 198 ? 14.107 -8.288 -18.511 1.00 95.44 198 SER A CA 1
ATOM 1520 C C . SER A 1 198 ? 12.750 -8.406 -17.819 1.00 95.44 198 SER A C 1
ATOM 1522 O O . SER A 1 198 ? 11.722 -8.326 -18.484 1.00 95.44 198 SER A O 1
ATOM 1524 N N . GLU A 1 199 ? 12.730 -8.576 -16.495 1.00 96.69 199 GLU A N 1
ATOM 1525 C CA . GLU A 1 199 ? 11.486 -8.594 -15.718 1.00 96.69 199 GLU A CA 1
ATOM 1526 C C . GLU A 1 199 ? 10.779 -7.235 -15.762 1.00 96.69 199 GLU A C 1
ATOM 1528 O O . GLU A 1 199 ? 9.556 -7.188 -15.871 1.00 96.69 199 GLU A O 1
ATOM 1533 N N . ILE A 1 200 ? 11.535 -6.131 -15.720 1.00 97.50 200 ILE A N 1
ATOM 1534 C CA . ILE A 1 200 ? 10.975 -4.775 -15.829 1.00 97.50 200 ILE A CA 1
ATOM 1535 C C . ILE A 1 200 ? 10.473 -4.516 -17.250 1.00 97.50 200 ILE A C 1
ATOM 1537 O O . ILE A 1 200 ? 9.345 -4.060 -17.415 1.00 97.50 200 ILE A O 1
ATOM 1541 N N . ASP A 1 201 ? 11.274 -4.831 -18.270 1.00 95.25 201 ASP A N 1
ATOM 1542 C CA . ASP A 1 201 ? 10.900 -4.643 -19.677 1.00 95.25 201 ASP A CA 1
ATOM 1543 C C . ASP A 1 201 ? 9.655 -5.483 -20.056 1.00 95.25 201 ASP A C 1
ATOM 1545 O O . ASP A 1 201 ? 8.890 -5.087 -20.934 1.00 95.25 201 ASP A O 1
ATOM 1549 N N . GLY A 1 202 ? 9.418 -6.612 -19.376 1.00 94.25 202 GLY A N 1
ATOM 1550 C CA . GLY A 1 202 ? 8.230 -7.459 -19.542 1.00 94.25 202 GLY A CA 1
ATOM 1551 C C . GLY A 1 202 ? 6.952 -6.941 -18.866 1.00 94.25 202 GLY A C 1
ATOM 1552 O O . GLY A 1 202 ? 5.876 -7.512 -19.065 1.00 94.25 202 GLY A O 1
ATOM 1553 N N . VAL A 1 203 ? 7.025 -5.869 -18.070 1.00 94.38 203 VAL A N 1
ATOM 1554 C CA . VAL A 1 203 ? 5.844 -5.286 -17.422 1.00 94.38 203 VAL A CA 1
ATOM 1555 C C . VAL A 1 203 ? 4.902 -4.683 -18.461 1.00 94.38 203 VAL A C 1
ATOM 1557 O O . VAL A 1 203 ? 5.265 -3.817 -19.255 1.00 94.38 203 VAL A O 1
ATOM 1560 N N . THR A 1 204 ? 3.626 -5.061 -18.380 1.00 90.19 204 THR A N 1
ATOM 1561 C CA . THR A 1 204 ? 2.566 -4.449 -19.185 1.00 90.19 204 THR A CA 1
ATOM 1562 C C . THR A 1 204 ? 1.881 -3.316 -18.419 1.00 90.19 204 THR A C 1
ATOM 1564 O O . THR A 1 204 ? 1.207 -3.556 -17.421 1.00 90.19 204 THR A O 1
ATOM 1567 N N . ILE A 1 205 ? 1.979 -2.083 -18.930 1.00 89.12 205 ILE A N 1
ATOM 1568 C CA . ILE A 1 205 ? 1.176 -0.945 -18.452 1.00 89.12 205 ILE A CA 1
ATOM 1569 C C . ILE A 1 205 ? -0.200 -1.007 -19.125 1.00 89.12 205 ILE A C 1
ATOM 1571 O O . ILE A 1 205 ? -0.410 -0.516 -20.241 1.00 89.12 205 ILE A O 1
ATOM 1575 N N . ASP A 1 206 ? -1.143 -1.664 -18.459 1.00 83.75 206 ASP A N 1
ATOM 1576 C CA . ASP A 1 206 ? -2.456 -1.992 -19.013 1.00 83.75 206 ASP A CA 1
ATOM 1577 C C . ASP A 1 206 ? -3.458 -0.832 -18.945 1.00 83.75 206 ASP A C 1
ATOM 1579 O O . ASP A 1 206 ? -4.344 -0.748 -19.799 1.00 83.75 206 ASP A O 1
ATOM 1583 N N . ASN A 1 207 ? -3.272 0.103 -18.011 1.00 81.25 207 ASN A N 1
ATOM 1584 C CA . ASN A 1 207 ? -4.139 1.254 -17.822 1.00 81.25 207 ASN A CA 1
ATOM 1585 C C . ASN A 1 207 ? -3.383 2.515 -17.336 1.00 81.25 207 ASN A C 1
ATOM 1587 O O . ASN A 1 207 ? -2.222 2.444 -16.928 1.00 81.25 207 ASN A O 1
ATOM 1591 N N . PRO A 1 208 ? -4.033 3.689 -17.378 1.00 80.94 208 PRO A N 1
ATOM 1592 C CA . PRO A 1 208 ? -3.394 4.958 -17.020 1.00 80.94 208 PRO A CA 1
ATOM 1593 C C . PRO A 1 208 ? -3.096 5.163 -15.533 1.00 80.94 208 PRO A C 1
ATOM 1595 O O . PRO A 1 208 ? -2.145 5.872 -15.223 1.00 80.94 208 PRO A O 1
ATOM 1598 N N . ALA A 1 209 ? -3.837 4.527 -14.621 1.00 81.69 209 ALA A N 1
ATOM 1599 C CA . ALA A 1 209 ? -3.491 4.560 -13.200 1.00 81.69 209 ALA A CA 1
ATOM 1600 C C . ALA A 1 209 ? -2.166 3.817 -12.956 1.00 81.69 209 ALA A C 1
ATOM 1602 O O . ALA A 1 209 ? -1.277 4.332 -12.285 1.00 81.69 209 ALA A O 1
ATOM 1603 N N . VAL A 1 210 ? -1.965 2.665 -13.609 1.00 86.75 210 VAL A N 1
ATOM 1604 C CA . VAL A 1 210 ? -0.673 1.951 -13.577 1.00 86.75 210 VAL A CA 1
ATOM 1605 C C . VAL A 1 210 ? 0.446 2.798 -14.185 1.00 86.75 210 VAL A C 1
ATOM 1607 O O . VAL A 1 210 ? 1.545 2.820 -13.639 1.00 86.75 210 VAL A O 1
ATOM 1610 N N . LEU A 1 211 ? 0.185 3.546 -15.266 1.00 88.81 211 LEU A N 1
ATOM 1611 C CA . LEU A 1 211 ? 1.177 4.483 -15.807 1.00 88.81 211 LEU A CA 1
ATOM 1612 C C . LEU A 1 211 ? 1.607 5.516 -14.755 1.00 88.81 211 LEU A C 1
ATOM 1614 O O . LEU A 1 211 ? 2.808 5.717 -14.586 1.00 88.81 211 LEU A O 1
ATOM 1618 N N . ASN A 1 212 ? 0.656 6.152 -14.065 1.00 86.50 212 ASN A N 1
ATOM 1619 C CA . ASN A 1 212 ? 0.957 7.141 -13.026 1.00 86.50 212 ASN A CA 1
ATOM 1620 C C . ASN A 1 212 ? 1.810 6.528 -11.913 1.00 86.50 212 ASN A C 1
ATOM 1622 O O . ASN A 1 212 ? 2.861 7.064 -11.593 1.00 86.50 212 ASN A O 1
ATOM 1626 N N . LEU A 1 213 ? 1.463 5.327 -11.450 1.00 90.12 213 LEU A N 1
ATOM 1627 C CA . LEU A 1 213 ? 2.232 4.621 -10.425 1.00 90.12 213 LEU A CA 1
ATOM 1628 C C . LEU A 1 213 ? 3.703 4.364 -10.810 1.00 90.12 213 LEU A C 1
ATOM 1630 O O . LEU A 1 213 ? 4.554 4.292 -9.926 1.00 90.12 213 LEU A O 1
ATOM 1634 N N . TYR A 1 214 ? 4.022 4.200 -12.099 1.00 94.00 214 TYR A N 1
ATOM 1635 C CA . TYR A 1 214 ? 5.409 4.095 -12.576 1.00 94.00 214 TYR A CA 1
ATOM 1636 C C . TYR A 1 214 ? 6.076 5.454 -12.805 1.00 94.00 214 TYR A C 1
ATOM 1638 O O . TYR A 1 214 ? 7.286 5.577 -12.616 1.00 94.00 214 TYR A O 1
ATOM 1646 N N . ARG A 1 215 ? 5.311 6.474 -13.206 1.00 91.19 215 ARG A N 1
ATOM 1647 C CA . ARG A 1 215 ? 5.812 7.848 -13.308 1.00 91.19 215 ARG A CA 1
ATOM 1648 C C . ARG A 1 215 ? 6.218 8.380 -11.943 1.00 91.19 215 ARG A C 1
ATOM 1650 O O . ARG A 1 215 ? 7.326 8.879 -11.828 1.00 91.19 215 ARG A O 1
ATOM 1657 N N . ASP A 1 216 ? 5.402 8.161 -10.919 1.00 89.62 216 ASP A N 1
ATOM 1658 C CA . ASP A 1 216 ? 5.677 8.588 -9.547 1.00 89.62 216 ASP A CA 1
ATOM 1659 C C . ASP A 1 216 ? 7.014 8.044 -9.028 1.00 89.62 216 ASP A C 1
ATOM 1661 O O . ASP A 1 216 ? 7.729 8.733 -8.309 1.00 89.62 216 ASP A O 1
ATOM 1665 N N . ILE A 1 217 ? 7.397 6.827 -9.429 1.00 93.62 217 ILE A N 1
ATOM 1666 C CA . ILE A 1 217 ? 8.691 6.222 -9.071 1.00 93.62 217 ILE A CA 1
ATOM 1667 C C . ILE A 1 217 ? 9.870 6.985 -9.700 1.00 93.62 217 ILE A C 1
ATOM 1669 O O . ILE A 1 217 ? 10.941 7.083 -9.101 1.00 93.62 217 ILE A O 1
ATOM 1673 N N . LEU A 1 218 ? 9.695 7.514 -10.914 1.00 92.38 218 LEU A N 1
ATOM 1674 C CA . LEU A 1 218 ? 10.703 8.332 -11.593 1.00 92.38 218 LEU A CA 1
ATOM 1675 C C . LEU A 1 218 ? 10.705 9.772 -11.069 1.00 92.38 218 LEU A C 1
ATOM 1677 O O . LEU A 1 218 ? 11.775 10.341 -10.850 1.00 92.38 218 LEU A O 1
ATOM 1681 N N . ASP A 1 219 ? 9.512 10.331 -10.873 1.00 87.69 219 ASP A N 1
ATOM 1682 C CA . ASP A 1 219 ? 9.271 11.719 -10.484 1.00 87.69 219 ASP A CA 1
ATOM 1683 C C . ASP A 1 219 ? 9.609 11.947 -8.996 1.00 87.69 219 ASP A C 1
ATOM 1685 O O . ASP A 1 219 ? 9.964 13.059 -8.614 1.00 87.69 219 ASP A O 1
ATOM 1689 N N . SER A 1 220 ? 9.638 10.894 -8.163 1.00 82.06 220 SER A N 1
ATOM 1690 C CA . SER A 1 220 ? 10.068 10.991 -6.761 1.00 82.06 220 SER A CA 1
ATOM 1691 C C . SER A 1 220 ? 11.546 11.357 -6.578 1.00 82.06 220 SER A C 1
ATOM 1693 O O . SER A 1 220 ? 11.980 11.505 -5.437 1.00 82.06 220 SER A O 1
ATOM 1695 N N . GLY A 1 221 ? 12.340 11.424 -7.657 1.00 74.56 221 GLY A N 1
ATOM 1696 C CA . GLY A 1 221 ? 13.769 11.755 -7.599 1.00 74.56 221 GLY A CA 1
ATOM 1697 C C . GLY A 1 221 ? 14.583 10.787 -6.734 1.00 74.56 221 GLY A C 1
ATOM 1698 O O . GLY A 1 221 ? 15.588 11.194 -6.163 1.00 74.56 221 GLY A O 1
ATOM 1699 N N . GLY A 1 222 ? 14.096 9.546 -6.594 1.00 79.31 222 GLY A N 1
ATOM 1700 C CA . GLY A 1 222 ? 14.574 8.558 -5.625 1.00 79.31 222 GLY A CA 1
ATOM 1701 C C . GLY A 1 222 ? 16.066 8.229 -5.722 1.00 79.31 222 GLY A C 1
ATOM 1702 O O . GLY A 1 222 ? 16.735 8.580 -6.691 1.00 79.31 222 GLY A O 1
ATOM 1703 N N . ASP A 1 223 ? 16.573 7.519 -4.719 1.00 87.56 223 ASP A N 1
ATOM 1704 C CA . ASP A 1 223 ? 17.951 7.036 -4.697 1.00 87.56 223 ASP A CA 1
ATOM 1705 C C . ASP A 1 223 ? 18.069 5.771 -5.555 1.00 87.56 223 ASP A C 1
ATOM 1707 O O . ASP A 1 223 ? 17.469 4.741 -5.255 1.00 87.56 223 ASP A O 1
ATOM 1711 N N . TRP A 1 224 ? 18.799 5.878 -6.662 1.00 91.81 224 TRP A N 1
ATOM 1712 C CA . TRP A 1 224 ? 19.043 4.783 -7.602 1.00 91.81 224 TRP A CA 1
ATOM 1713 C C . TRP A 1 224 ? 20.515 4.381 -7.650 1.00 91.81 224 TRP A C 1
ATOM 1715 O O . TRP A 1 224 ? 20.911 3.720 -8.609 1.00 91.81 224 TRP A O 1
ATOM 1725 N N . ALA A 1 225 ? 21.324 4.790 -6.668 1.00 89.94 225 ALA A N 1
ATOM 1726 C CA . ALA A 1 225 ? 22.749 4.488 -6.657 1.00 89.94 225 ALA A CA 1
ATOM 1727 C C . ALA A 1 225 ? 22.988 2.970 -6.760 1.00 89.94 225 ALA A C 1
ATOM 1729 O O . ALA A 1 225 ? 22.476 2.190 -5.954 1.00 89.94 225 ALA A O 1
ATOM 1730 N N . GLY A 1 226 ? 23.736 2.547 -7.784 1.00 91.75 226 GLY A N 1
ATOM 1731 C CA . GLY A 1 226 ? 24.008 1.131 -8.066 1.00 91.75 226 GLY A CA 1
ATOM 1732 C C . GLY A 1 226 ? 22.848 0.369 -8.726 1.00 91.75 226 GLY A C 1
ATOM 1733 O O . GLY A 1 226 ? 22.902 -0.856 -8.861 1.00 91.75 226 GLY A O 1
ATOM 1734 N N . HIS A 1 227 ? 21.788 1.071 -9.131 1.00 94.69 227 HIS A N 1
ATOM 1735 C CA . HIS A 1 227 ? 20.588 0.531 -9.774 1.00 94.69 227 HIS A CA 1
ATOM 1736 C C . HIS A 1 227 ? 20.149 1.355 -11.000 1.00 94.69 227 HIS A C 1
ATOM 1738 O O . HIS A 1 227 ? 18.976 1.342 -11.391 1.00 94.69 227 HIS A O 1
ATOM 1744 N N . GLU A 1 228 ? 21.084 2.058 -11.638 1.00 94.81 228 GLU A N 1
ATOM 1745 C CA . GLU A 1 228 ? 20.850 2.962 -12.768 1.00 94.81 228 GLU A CA 1
ATOM 1746 C C . GLU A 1 228 ? 20.206 2.232 -13.956 1.00 94.81 228 GLU A C 1
ATOM 1748 O O . GLU A 1 228 ? 19.241 2.725 -14.544 1.00 94.81 228 GLU A O 1
ATOM 1753 N N . GLU A 1 229 ? 20.642 1.002 -14.248 1.00 96.00 229 GLU A N 1
ATOM 1754 C CA . GLU A 1 229 ? 20.054 0.189 -15.319 1.00 96.00 229 GLU A CA 1
ATOM 1755 C C . GLU A 1 229 ? 18.567 -0.128 -15.088 1.00 96.00 229 GLU A C 1
ATOM 1757 O O . GLU A 1 229 ? 17.779 -0.199 -16.040 1.00 96.00 229 GLU A O 1
ATOM 1762 N N . LEU A 1 230 ? 18.164 -0.306 -13.823 1.00 96.75 230 LEU A N 1
ATOM 1763 C CA . LEU A 1 230 ? 16.771 -0.569 -13.460 1.00 96.75 230 LEU A CA 1
ATOM 1764 C C . LEU A 1 230 ? 15.933 0.700 -13.622 1.00 96.75 230 LEU A C 1
ATOM 1766 O O . LEU A 1 230 ? 14.830 0.638 -14.168 1.00 96.75 230 LEU A O 1
ATOM 1770 N N . ARG A 1 231 ? 16.474 1.860 -13.229 1.00 96.06 231 ARG A N 1
ATOM 1771 C CA . ARG A 1 231 ? 15.844 3.165 -13.473 1.00 96.06 231 ARG A CA 1
ATOM 1772 C C . ARG A 1 231 ? 15.609 3.387 -14.965 1.00 96.06 231 ARG A C 1
ATOM 1774 O O . ARG A 1 231 ? 14.520 3.802 -15.364 1.00 96.06 231 ARG A O 1
ATOM 1781 N N . ASP A 1 232 ? 16.594 3.067 -15.798 1.00 95.81 232 ASP A N 1
ATOM 1782 C CA . ASP A 1 232 ? 16.480 3.193 -17.250 1.00 95.81 232 ASP A CA 1
ATOM 1783 C C . ASP A 1 232 ? 15.455 2.226 -17.842 1.00 95.81 232 ASP A C 1
ATOM 1785 O O . ASP A 1 232 ? 14.721 2.595 -18.762 1.00 95.81 232 ASP A O 1
ATOM 1789 N N . ALA A 1 233 ? 15.333 1.015 -17.293 1.00 96.94 233 ALA A N 1
ATOM 1790 C CA . ALA A 1 233 ? 14.258 0.094 -17.658 1.00 96.94 233 ALA A CA 1
ATOM 1791 C C . ALA A 1 233 ? 12.872 0.666 -17.340 1.00 96.94 233 ALA A C 1
ATOM 1793 O O . ALA A 1 233 ? 11.992 0.660 -18.204 1.00 96.94 233 ALA A O 1
ATOM 1794 N N . VAL A 1 234 ? 12.698 1.266 -16.159 1.00 96.69 234 VAL A N 1
ATOM 1795 C CA . VAL A 1 234 ? 11.447 1.951 -15.799 1.00 96.69 234 VAL A CA 1
ATOM 1796 C C . VAL A 1 234 ? 11.155 3.109 -16.760 1.00 96.69 234 VAL A C 1
ATOM 1798 O O . VAL A 1 234 ? 10.037 3.227 -17.267 1.00 96.69 234 VAL A O 1
ATOM 1801 N N . ARG A 1 235 ? 12.159 3.933 -17.087 1.00 95.88 235 ARG A N 1
ATOM 1802 C CA . ARG A 1 235 ? 12.013 5.014 -18.080 1.00 95.88 235 ARG A CA 1
ATOM 1803 C C . ARG A 1 235 ? 11.547 4.468 -19.429 1.00 95.88 235 ARG A C 1
ATOM 1805 O O . ARG A 1 235 ? 10.621 5.027 -20.018 1.00 95.88 235 ARG A O 1
ATOM 1812 N N . ARG A 1 236 ? 12.137 3.370 -19.914 1.00 95.25 236 ARG A N 1
ATOM 1813 C CA . ARG A 1 236 ? 11.746 2.758 -21.193 1.00 95.25 236 ARG A CA 1
ATOM 1814 C C . ARG A 1 236 ? 10.290 2.310 -21.196 1.00 95.25 236 ARG A C 1
ATOM 1816 O O . ARG A 1 236 ? 9.573 2.680 -22.127 1.00 95.25 236 ARG A O 1
ATOM 1823 N N . ILE A 1 237 ? 9.818 1.573 -20.188 1.00 95.44 237 ILE A N 1
ATOM 1824 C CA . ILE A 1 237 ? 8.419 1.102 -20.170 1.00 95.44 237 ILE A CA 1
ATOM 1825 C C . ILE A 1 237 ? 7.420 2.261 -20.045 1.00 95.44 237 ILE A C 1
ATOM 1827 O O . ILE A 1 237 ? 6.377 2.248 -20.698 1.00 95.44 237 ILE A O 1
ATOM 1831 N N . VAL A 1 238 ? 7.761 3.314 -19.291 1.00 94.31 238 VAL A N 1
ATOM 1832 C CA . VAL A 1 238 ? 6.924 4.516 -19.161 1.00 94.31 238 VAL A CA 1
ATOM 1833 C C . VAL A 1 238 ? 6.820 5.244 -20.500 1.00 94.31 238 VAL A C 1
ATOM 1835 O O . VAL A 1 238 ? 5.715 5.483 -20.987 1.00 94.31 238 VAL A O 1
ATOM 1838 N N . PHE A 1 239 ? 7.948 5.561 -21.142 1.00 92.00 239 PHE A N 1
ATOM 1839 C CA . PHE A 1 239 ? 7.954 6.377 -22.362 1.00 92.00 239 PHE A CA 1
ATOM 1840 C C . PHE A 1 239 ? 7.563 5.611 -23.632 1.00 92.00 239 PHE A C 1
ATOM 1842 O O . PHE A 1 239 ? 7.076 6.218 -24.588 1.00 92.00 239 PHE A O 1
ATOM 1849 N N . SER A 1 240 ? 7.706 4.284 -23.644 1.00 90.00 240 SER A N 1
ATOM 1850 C CA . SER A 1 240 ? 7.212 3.427 -24.730 1.00 90.00 240 SER A CA 1
ATOM 1851 C C . SER A 1 240 ? 5.735 3.042 -24.577 1.00 90.00 240 SER A C 1
ATOM 1853 O O . SER A 1 240 ? 5.136 2.513 -25.521 1.00 90.00 240 SER A O 1
ATOM 1855 N N . SER A 1 241 ? 5.105 3.349 -23.438 1.00 88.44 241 SER A N 1
ATOM 1856 C CA . SER A 1 241 ? 3.695 3.054 -23.203 1.00 88.44 241 SER A CA 1
ATOM 1857 C C . SER A 1 241 ? 2.780 3.820 -24.159 1.00 88.44 241 SER A C 1
ATOM 1859 O O . SER A 1 241 ? 2.896 5.034 -24.361 1.00 88.44 241 SER A O 1
ATOM 1861 N N . LYS A 1 242 ? 1.778 3.122 -24.709 1.00 83.38 242 LYS A N 1
ATOM 1862 C CA . LYS A 1 242 ? 0.712 3.751 -25.511 1.00 83.38 242 LYS A CA 1
ATOM 1863 C C . LYS A 1 242 ? -0.043 4.829 -24.724 1.00 83.38 242 LYS A C 1
ATOM 1865 O O . LYS A 1 242 ? -0.552 5.778 -25.323 1.00 83.38 242 LYS A O 1
ATOM 1870 N N . TRP A 1 243 ? -0.113 4.684 -23.401 1.00 81.56 243 TRP A N 1
ATOM 1871 C CA . TRP A 1 243 ? -0.803 5.613 -22.514 1.00 81.56 243 TRP A CA 1
ATOM 1872 C C . TRP A 1 243 ? -0.028 6.920 -22.368 1.00 81.56 243 TRP A C 1
ATOM 1874 O O . TRP A 1 243 ? -0.631 7.982 -22.480 1.00 81.56 243 TRP A O 1
ATOM 1884 N N . GLU A 1 244 ? 1.301 6.861 -22.255 1.00 84.31 244 GLU A N 1
ATOM 1885 C CA . GLU A 1 244 ? 2.145 8.060 -22.217 1.00 84.31 244 GLU A CA 1
ATOM 1886 C C . GLU A 1 244 ? 2.114 8.797 -23.562 1.00 84.31 244 GLU A C 1
ATOM 1888 O O . GLU A 1 244 ? 1.939 10.015 -23.594 1.00 84.31 244 GLU A O 1
ATOM 1893 N N . ARG A 1 245 ? 2.159 8.069 -24.690 1.00 81.62 245 ARG A N 1
ATOM 1894 C CA . ARG A 1 245 ? 1.955 8.671 -26.022 1.00 81.62 245 ARG A CA 1
ATOM 1895 C C . ARG A 1 245 ? 0.606 9.383 -26.136 1.00 81.62 245 ARG A C 1
ATOM 1897 O O . ARG A 1 245 ? 0.531 10.475 -26.690 1.00 81.62 245 ARG A O 1
ATOM 1904 N N . SER A 1 246 ? -0.455 8.770 -25.613 1.00 78.50 246 SER A N 1
ATOM 1905 C CA . SER A 1 246 ? -1.802 9.355 -25.623 1.00 78.50 246 SER A CA 1
ATOM 1906 C C . SER A 1 246 ? -1.885 10.599 -24.734 1.00 78.50 246 SER A C 1
ATOM 1908 O O . SER A 1 246 ? -2.485 11.595 -25.132 1.00 78.50 246 SER A O 1
ATOM 1910 N N . ARG A 1 247 ? -1.246 10.562 -23.559 1.00 80.25 247 ARG A N 1
ATOM 1911 C CA . ARG A 1 247 ? -1.172 11.674 -22.604 1.00 80.25 247 ARG A CA 1
ATOM 1912 C C . ARG A 1 247 ? -0.463 12.896 -23.192 1.00 80.25 247 ARG A C 1
ATOM 1914 O O . ARG A 1 247 ? -0.971 14.002 -23.062 1.00 80.25 247 ARG A O 1
ATOM 1921 N N . ARG A 1 248 ? 0.664 12.701 -23.886 1.00 79.00 248 ARG A N 1
ATOM 1922 C CA . ARG A 1 248 ? 1.408 13.792 -24.547 1.00 79.00 248 ARG A CA 1
ATOM 1923 C C . ARG A 1 248 ? 0.591 14.469 -25.647 1.00 79.00 248 ARG A C 1
ATOM 1925 O O . ARG A 1 248 ? 0.403 15.676 -25.603 1.00 79.00 248 ARG A O 1
ATOM 1932 N N . ARG A 1 249 ? -0.018 13.678 -26.540 1.00 75.31 249 ARG A N 1
ATOM 1933 C CA . ARG A 1 249 ? -0.920 14.202 -27.588 1.00 75.31 249 ARG A CA 1
ATOM 1934 C C . ARG A 1 249 ? -2.080 15.021 -27.012 1.00 75.31 249 ARG A C 1
ATOM 1936 O O . ARG A 1 249 ? -2.528 15.985 -27.624 1.00 75.31 249 ARG A O 1
ATOM 1943 N N . LEU A 1 250 ? -2.591 14.615 -25.850 1.00 69.38 250 LEU A N 1
ATOM 1944 C CA . LEU A 1 250 ? -3.660 15.322 -25.145 1.00 69.38 250 LEU A CA 1
ATOM 1945 C C . LEU A 1 250 ? -3.215 16.663 -24.572 1.00 69.38 250 LEU A C 1
ATOM 1947 O O . LEU A 1 250 ? -3.954 17.635 -24.700 1.00 69.38 250 LEU A O 1
ATOM 1951 N N . ALA A 1 251 ? -2.028 16.714 -23.968 1.00 67.94 251 ALA A N 1
ATOM 1952 C CA . ALA A 1 251 ? -1.453 17.956 -23.461 1.00 67.94 251 ALA A CA 1
ATOM 1953 C C . ALA A 1 251 ? -1.244 18.991 -24.584 1.00 67.94 251 ALA A C 1
ATOM 1955 O O . ALA A 1 251 ? -1.376 20.187 -24.355 1.00 67.94 251 ALA A O 1
ATOM 1956 N N . GLU A 1 252 ? -0.997 18.522 -25.808 1.00 65.50 252 GLU A N 1
ATOM 1957 C CA . GLU A 1 252 ? -0.786 19.352 -26.998 1.00 65.50 252 GLU A CA 1
ATOM 1958 C C . GLU A 1 252 ? -2.095 19.800 -27.692 1.00 65.50 252 GLU A C 1
ATOM 1960 O O . GLU A 1 252 ? -2.044 20.640 -28.587 1.00 65.50 252 GLU A O 1
ATOM 1965 N N . THR A 1 253 ? -3.281 19.284 -27.310 1.00 57.56 253 THR A N 1
ATOM 1966 C CA . THR A 1 253 ? -4.547 19.541 -28.043 1.00 57.56 253 THR A CA 1
ATOM 1967 C C . THR A 1 253 ? -5.738 19.904 -27.120 1.00 57.56 253 THR A C 1
ATOM 1969 O O . THR A 1 253 ? -6.471 19.010 -26.684 1.00 57.56 253 THR A O 1
ATOM 1972 N N . PRO A 1 254 ? -6.029 21.197 -26.850 1.00 57.59 254 PRO A N 1
ATOM 1973 C CA . PRO A 1 254 ? -6.802 21.577 -25.654 1.00 57.59 254 PRO A CA 1
ATOM 1974 C C . PRO A 1 254 ? -8.324 21.315 -25.614 1.00 57.59 254 PRO A C 1
ATOM 1976 O O . PRO A 1 254 ? -8.862 21.234 -24.516 1.00 57.59 254 PRO A O 1
ATOM 1979 N N . ALA A 1 255 ? -9.074 21.193 -26.725 1.00 54.56 255 ALA A N 1
ATOM 1980 C CA . ALA A 1 255 ? -10.543 21.388 -26.627 1.00 54.56 255 ALA A CA 1
ATOM 1981 C C . ALA A 1 255 ? -11.473 20.313 -27.231 1.00 54.56 255 ALA A C 1
ATOM 1983 O O . ALA A 1 255 ? -12.508 20.003 -26.642 1.00 54.56 255 ALA A O 1
ATOM 1984 N N . LYS A 1 256 ? -11.169 19.714 -28.392 1.00 49.53 256 LYS A N 1
ATOM 1985 C CA . LYS A 1 256 ? -12.143 18.842 -29.101 1.00 49.53 256 LYS A CA 1
ATOM 1986 C C . LYS A 1 256 ? -11.973 17.336 -28.839 1.00 49.53 256 LYS A C 1
ATOM 1988 O O . LYS A 1 256 ? -12.897 16.566 -29.097 1.00 49.53 256 LYS A O 1
ATOM 1993 N N . LEU A 1 257 ? -10.834 16.903 -28.285 1.00 48.03 257 LEU A N 1
ATOM 1994 C CA . LEU A 1 257 ? -10.513 15.482 -28.073 1.00 48.03 257 LEU A CA 1
ATOM 1995 C C . LEU A 1 257 ? -10.954 14.941 -26.699 1.00 48.03 257 LEU A C 1
ATOM 1997 O O . LEU A 1 257 ? -11.184 13.734 -26.575 1.00 48.03 257 LEU A O 1
ATOM 2001 N N . SER A 1 258 ? -11.144 15.810 -25.694 1.00 51.78 258 SER A N 1
ATOM 2002 C CA . SER A 1 258 ? -11.506 15.398 -24.326 1.00 51.78 258 SER A CA 1
ATOM 2003 C C . SER A 1 258 ? -12.806 14.585 -24.300 1.00 51.78 258 SER A C 1
ATOM 2005 O O . SER A 1 258 ? -12.835 13.496 -23.735 1.00 51.78 258 SER A O 1
ATOM 2007 N N . ARG A 1 259 ? -13.836 15.004 -25.054 1.00 50.59 259 ARG A N 1
ATOM 2008 C CA . ARG A 1 259 ? -15.127 14.293 -25.168 1.00 50.59 259 ARG A CA 1
ATOM 2009 C C . ARG A 1 259 ? -15.003 12.885 -25.763 1.00 50.59 259 ARG A C 1
ATOM 2011 O O . ARG A 1 259 ? -15.701 11.964 -25.337 1.00 50.59 259 ARG A O 1
ATOM 2018 N N . ARG A 1 260 ? -14.116 12.689 -26.746 1.00 48.12 260 ARG A N 1
ATOM 2019 C CA . ARG A 1 260 ? -13.908 11.385 -27.406 1.00 48.12 260 ARG A CA 1
ATOM 2020 C C . ARG A 1 260 ? -13.113 10.432 -26.509 1.00 48.12 260 ARG A C 1
ATOM 2022 O O . ARG A 1 260 ? -13.345 9.225 -26.537 1.00 48.12 260 ARG A O 1
ATOM 2029 N N . LEU A 1 261 ? -12.237 10.976 -25.668 1.00 49.34 261 LEU A N 1
ATOM 2030 C CA . LEU A 1 261 ? -11.408 10.214 -24.742 1.00 49.34 261 LEU A CA 1
ATOM 2031 C C . LEU A 1 261 ? -12.109 9.865 -23.439 1.00 49.34 261 LEU A C 1
ATOM 2033 O O . LEU A 1 261 ? -11.964 8.723 -23.028 1.00 49.34 261 LEU A O 1
ATOM 2037 N N . THR A 1 262 ? -12.960 10.726 -22.866 1.00 52.91 262 THR A N 1
ATOM 2038 C CA . THR A 1 262 ? -13.858 10.332 -21.759 1.00 52.91 262 THR A CA 1
ATOM 2039 C C . THR A 1 262 ? -14.691 9.104 -22.144 1.00 52.91 262 THR A C 1
ATOM 2041 O O . THR A 1 262 ? -14.911 8.207 -21.332 1.00 52.91 262 THR A O 1
ATOM 2044 N N . ARG A 1 263 ? -15.097 9.009 -23.418 1.00 50.03 263 ARG A N 1
ATOM 2045 C CA . ARG A 1 263 ? -15.842 7.869 -23.968 1.00 50.03 263 ARG A CA 1
ATOM 2046 C C . ARG A 1 263 ? -14.990 6.599 -24.128 1.00 50.03 263 ARG A C 1
ATOM 2048 O O . ARG A 1 263 ? -15.480 5.515 -23.822 1.00 50.03 263 ARG A O 1
ATOM 2055 N N . ILE A 1 264 ? -13.735 6.703 -24.574 1.00 51.84 264 ILE A N 1
ATOM 2056 C CA . ILE A 1 264 ? -12.800 5.559 -24.657 1.00 51.84 264 ILE A CA 1
ATOM 2057 C C . ILE A 1 264 ? -12.386 5.092 -23.252 1.00 51.84 264 ILE A C 1
ATOM 2059 O O . ILE A 1 264 ? -12.335 3.892 -22.991 1.00 51.84 264 ILE A O 1
ATOM 2063 N N . TYR A 1 265 ? -12.175 6.030 -22.331 1.00 50.84 265 TYR A N 1
ATOM 2064 C CA . TYR A 1 265 ? -11.844 5.760 -20.936 1.00 50.84 265 TYR A CA 1
ATOM 2065 C C . TYR A 1 265 ? -12.978 5.048 -20.199 1.00 50.84 265 TYR A C 1
ATOM 2067 O O . TYR A 1 265 ? -12.753 3.975 -19.646 1.00 50.84 265 TYR A O 1
ATOM 2075 N N . ARG A 1 266 ? -14.221 5.551 -20.287 1.00 51.84 266 ARG A N 1
ATOM 2076 C CA . ARG A 1 266 ? -15.402 4.839 -19.761 1.00 51.84 266 ARG A CA 1
ATOM 2077 C C . ARG A 1 266 ? -15.510 3.420 -20.327 1.00 51.84 266 ARG A C 1
ATOM 2079 O O . ARG A 1 266 ? -15.836 2.496 -19.595 1.00 51.84 266 ARG A O 1
ATOM 2086 N N . LYS A 1 267 ? -15.196 3.226 -21.614 1.00 51.22 267 LYS A N 1
ATOM 2087 C CA . LYS A 1 267 ? -15.289 1.918 -22.283 1.00 51.22 267 LYS A CA 1
ATOM 2088 C C . LYS A 1 267 ? -14.235 0.906 -21.814 1.00 51.22 267 LYS A C 1
ATOM 2090 O O . LYS A 1 267 ? -14.515 -0.288 -21.870 1.00 51.22 267 LYS A O 1
ATOM 2095 N N . HIS A 1 268 ? -13.044 1.343 -21.400 1.00 50.19 268 HIS A N 1
ATOM 2096 C CA . HIS A 1 268 ? -11.960 0.430 -21.020 1.00 50.19 268 HIS A CA 1
ATOM 2097 C C . HIS A 1 268 ? -11.895 0.122 -19.530 1.00 50.19 268 HIS A C 1
ATOM 2099 O O . HIS A 1 268 ? -11.588 -1.019 -19.196 1.00 50.19 268 HIS A O 1
ATOM 2105 N N . ILE A 1 269 ? -12.212 1.078 -18.651 1.00 50.16 269 ILE A N 1
ATOM 2106 C CA . ILE A 1 269 ? -12.117 0.811 -17.215 1.00 50.16 269 ILE A CA 1
ATOM 2107 C C . ILE A 1 269 ? -13.344 0.010 -16.718 1.00 50.16 269 ILE A C 1
ATOM 2109 O O . ILE A 1 269 ? -13.187 -0.946 -15.970 1.00 50.16 269 ILE A O 1
ATOM 2113 N N . LEU A 1 270 ? -14.549 0.248 -17.255 1.00 50.06 270 LEU A N 1
ATOM 2114 C CA . LEU A 1 270 ? -15.784 -0.429 -16.810 1.00 50.06 270 LEU A CA 1
ATOM 2115 C C . LEU A 1 270 ? -15.953 -1.895 -17.267 1.00 50.06 270 LEU A C 1
ATOM 2117 O O . LEU A 1 270 ? -16.973 -2.505 -16.962 1.00 50.06 270 LEU A O 1
ATOM 2121 N N . ARG A 1 271 ? -15.025 -2.470 -18.048 1.00 46.75 271 ARG A N 1
ATOM 2122 C CA . ARG A 1 271 ? -15.310 -3.671 -18.863 1.00 46.75 271 ARG A CA 1
ATOM 2123 C C . ARG A 1 271 ? -14.706 -4.999 -18.405 1.00 46.75 271 ARG A C 1
ATOM 2125 O O . ARG A 1 271 ? -14.837 -5.968 -19.148 1.00 46.75 271 ARG A O 1
ATOM 2132 N N . LYS A 1 272 ? -14.059 -5.086 -17.239 1.00 49.16 272 LYS A N 1
ATOM 2133 C CA . LYS A 1 272 ? -13.549 -6.378 -16.732 1.00 49.16 272 LYS A CA 1
ATOM 2134 C C . LYS A 1 272 ? -13.842 -6.587 -15.237 1.00 49.16 272 LYS A C 1
ATOM 2136 O O . LYS A 1 272 ? -12.958 -6.329 -14.423 1.00 49.16 272 LYS A O 1
ATOM 2141 N N . PRO A 1 273 ? -15.054 -7.050 -14.879 1.00 46.09 273 PRO A N 1
ATOM 2142 C CA . PRO A 1 273 ? -15.427 -7.362 -13.495 1.00 46.09 273 PRO A CA 1
ATOM 2143 C C . PRO A 1 273 ? -14.683 -8.590 -12.924 1.00 46.09 273 PRO A C 1
ATOM 2145 O O . PRO A 1 273 ? -14.326 -8.601 -11.747 1.00 46.09 273 PRO A O 1
ATOM 2148 N N . ASP A 1 274 ? -14.336 -9.572 -13.767 1.00 45.22 274 ASP A N 1
ATOM 2149 C CA . ASP A 1 274 ? -14.109 -10.957 -13.299 1.00 45.22 274 ASP A CA 1
ATOM 2150 C C . ASP A 1 274 ? -12.659 -11.446 -13.263 1.00 45.22 274 ASP A C 1
ATOM 2152 O O . ASP A 1 274 ? -12.396 -12.634 -13.076 1.00 45.22 274 ASP A O 1
ATOM 2156 N N . LEU A 1 275 ? -11.670 -10.566 -13.429 1.00 48.84 275 LEU A N 1
ATOM 2157 C CA . LEU A 1 275 ? -10.285 -11.039 -13.503 1.00 48.84 275 LEU A CA 1
ATOM 2158 C C . LEU A 1 275 ? -9.759 -11.593 -12.171 1.00 48.84 275 LEU A C 1
ATOM 2160 O O . LEU A 1 275 ? -8.852 -12.401 -12.194 1.00 48.84 275 LEU A O 1
ATOM 2164 N N . TRP A 1 276 ? -10.305 -11.248 -11.009 1.00 48.97 276 TRP A N 1
ATOM 2165 C CA . TRP A 1 276 ? -9.647 -11.602 -9.743 1.00 48.97 276 TRP A CA 1
ATOM 2166 C C . TRP A 1 276 ? -9.772 -13.086 -9.334 1.00 48.97 276 TRP A C 1
ATOM 2168 O O . TRP A 1 276 ? -8.847 -13.603 -8.712 1.00 48.97 276 TRP A O 1
ATOM 2178 N N . ARG A 1 277 ? -10.850 -13.797 -9.715 1.00 50.88 277 ARG A N 1
ATOM 2179 C CA . ARG A 1 277 ? -10.995 -15.241 -9.421 1.00 50.88 277 ARG A CA 1
ATOM 2180 C C . ARG A 1 277 ? -10.028 -16.096 -10.249 1.00 50.88 277 ARG A C 1
ATOM 2182 O O . ARG A 1 277 ? -9.412 -17.017 -9.724 1.00 50.88 277 ARG A O 1
ATOM 2189 N N . ASN A 1 278 ? -9.817 -15.725 -11.512 1.00 47.06 278 ASN A N 1
ATOM 2190 C CA . ASN A 1 278 ? -8.972 -16.475 -12.448 1.00 47.06 278 ASN A CA 1
ATOM 2191 C C . ASN A 1 278 ? -7.466 -16.368 -12.163 1.00 47.06 278 ASN A C 1
ATOM 2193 O O . ASN A 1 278 ? -6.685 -17.077 -12.782 1.00 47.06 278 ASN A O 1
ATOM 2197 N N . TRP A 1 279 ? -7.029 -15.464 -11.282 1.00 42.91 279 TRP A N 1
ATOM 2198 C CA . TRP A 1 279 ? -5.598 -15.263 -11.019 1.00 42.91 279 TRP A CA 1
ATOM 2199 C C . TRP A 1 279 ? -5.091 -16.048 -9.801 1.00 42.91 279 TRP A C 1
ATOM 2201 O O . TRP A 1 279 ? -3.881 -16.231 -9.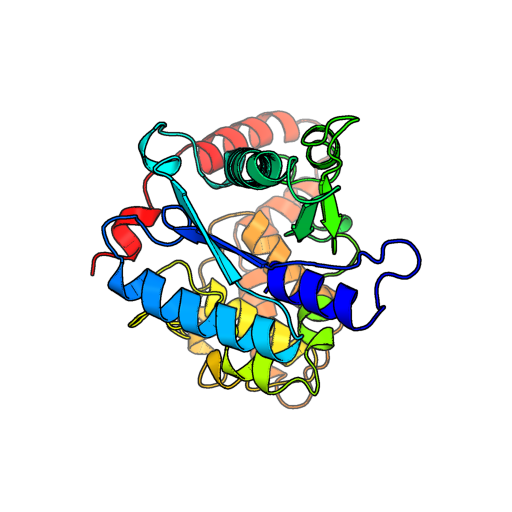647 1.00 42.91 279 TRP A O 1
ATOM 2211 N N . ILE A 1 280 ? -6.021 -16.528 -8.969 1.00 44.50 280 ILE A N 1
ATOM 2212 C CA . ILE A 1 280 ? -5.763 -17.321 -7.760 1.00 44.50 280 ILE A CA 1
ATOM 2213 C C . ILE A 1 280 ? -6.010 -18.825 -8.016 1.00 44.50 280 ILE A C 1
ATOM 2215 O O . ILE A 1 280 ? -5.587 -19.662 -7.219 1.00 44.50 280 ILE A O 1
ATOM 2219 N N . GLY A 1 281 ? -6.648 -19.177 -9.139 1.00 39.19 281 GLY A N 1
ATOM 2220 C CA . GLY A 1 281 ? -6.815 -20.549 -9.624 1.00 39.19 281 GLY A CA 1
ATOM 2221 C C . GLY A 1 281 ? -5.883 -20.855 -10.796 1.00 39.19 281 GLY A C 1
ATOM 2222 O O . GLY A 1 281 ? -6.267 -20.672 -11.949 1.00 39.19 281 GLY A O 1
ATOM 2223 N N . GLY A 1 282 ? -4.672 -21.307 -10.479 1.00 32.53 282 GLY A N 1
ATOM 2224 C CA . GLY A 1 282 ? -3.701 -21.908 -11.390 1.00 32.53 282 GLY A CA 1
ATOM 2225 C C . GLY A 1 282 ? -2.845 -22.888 -10.612 1.00 32.53 282 GLY A C 1
ATOM 2226 O O . GLY A 1 282 ? -2.383 -22.479 -9.523 1.00 32.53 282 GLY A O 1
#

pLDDT: mean 87.36, std 14.89, range [32.53, 98.69]

Foldseek 3Di:
DQLLLQVLCQLVVVPPPPHDDDAAAEDEEQQLHRPVPVQLVVLLVVLVQLSQVVSVHGYDYHYDNVLVPDLFACQQCVLVVVLVVVVVCLVPDQEAEDEDPEAQVLDDPRGNDHPVCNQVSQDPRYGYHYPDNNHALLRSLLSCVPPLSCLQRPADDSQAADSNAAPLQALRLLLNQLSNLQSVNHDGNSNPHHDDLVSLLPDDPLDVSSLSSLVSSLVVNGDCVVNVSVSVSSVCNNCVDPNNVVVVVDVVPDPDCPVVVVVVNCVRSRPDSPNSVVRHPD

Secondary structure (DSSP, 8-state):
-HHHHHHHHHHTTTTGGG------EEEEETSSS-TT-HHHHHHHHHHHHHHHHTTT-PEEEEE--HHHH----HHHHHHHHHHHHHHTTTTT-S-EEEE-SS-TTT--BTBS--TTTGGGG-BTTB-EEEE-TT--HHHHHHTTTT-HHHHHH-----SS-BTTB--SSSHHHHHHHHHHHHBT----GGG-SPPPHHHHHT----SHHHHHHHHHHHHTT-B-TT-HHHHHHHHHHHHH-HHHHHHHHHHT--SSSHHHHHHHHHHHHTT-S-TTGGGT--

Sequence (282 aa):
MDATFALHAHCKGLLGRRQNNLRAGVMVHGFDVPLDRPDIFGKSSELGAKILESYGLPLTIVRTNWRDLRDMPWYTVYIFALSSVMHQFSGVVSRAVIAADEAYDGEYLGCGSNSITNPLMSHFGFPIEFAGSGYTRTSKAKVFSGNPVVLSNLRVCFQSPIDGHNCGRCEKCIRTKLNFIAAGIGRVPCLGNLPNRSEIDGVTIDNPAVLNLYRDILDSGGDWAGHEELRDAVRRIVFSSKWERSRRRLAETPAKLSRRLTRIYRKHILRKPDLWRNWIGG

Radius of gyration: 18.96 Å; chains: 1; bounding box: 47×44×49 Å